Protein AF-A0A439ZWX8-F1 (afdb_monomer_lite)

Foldseek 3Di:
DDDDDDDDDDDDDDDDDDDDDDDDDDDDDDPPPPPPPPPPPQDADEWPPPAALAEDQDQWGWTKDFHNDQWDWKWKAKPRDTDTWTHHGGMTTPGIDGDDAAKIKIWIGDPPTIYIGIYHHDAFDAFDEAEEEEAEDPCLLVLQLLLQQLQAPPGDDPVLSVVLSVLLVVLLVVLLVVQCPQQFRYDYDHDDDQQYEYEYEAQDADPDQKAWPALQAQPGRYTYIYGHSNVVSVVNNPPCCPQAVQQRDNHDDSNLSSLQSSLLRSLVSNQRVLSNHNQADDCPPPRNSRDHHVPFSHDVVVVDVDDPDDPQPQQLASNHDPVSNGSCSSSLAPDSHHRDVVRHRRHHDSSSSSSSSRSHNDD

Secondary structure (DSSP, 8-state):
-PPP----------------------------------------SEEEESPTTEEESSSEEEEEEE-S-SSSEEEEEETTEEEEEEEETTEEEEEEEE--SEEEEEEEEETTEEEEEEEEE------PPEEEEEEE-TTHHHHHHHHHHHH-SSPPPHHHHHHHHHHHHHHHHHHHHHHTTTTS-EEE-SS--TTEEEEEEE---SS-SEE-S-SS--SSTT-EEEEEHHHHHHHHTSS-HHHHSTT--TT--HHHHHHHHHHHHHHHHHHHHHHHHTS---TTSTTTTS--BTTBSS-TTTS-SS-SS----TT-BTT--TTT--HHHHTT-SSSSS--SS----B--HHHHHHHHHHS---

Sequence (363 aa):
MPVVMPLLNYSLQAPHSRSTLCRFIASGAAVLVLLFGVTAGAAGLKIEEPLNDALTAAASIAVNGTVNANDGQLILRINGASRAVPVNGGTWDAGLVPLKMGVNIITAYHQDQLSQALVTRAQIKPAKLQKVRFHWNSGTENELKQLAINTLDPKPSPAELNAVVDTVKARVPVLFQEHYTGLIKMSLVAADGPDVHTIVMMKVSDGVFGQSPSDCGNGKLKQTTEVHVGTYRASMSKTNWTKWWAPMKPSDLISVRAEDIARALSRTAAHELGHSLGLTAEPGGSCGWMSGCDGWHNCKAVDAIQPLVNRFDGGWHIMDPGPDTENNARLAEPSRVTRASPRVPSNFERLSTNYLRLLYPSP

Radius of gyration: 26.72 Å; chains: 1; bounding box: 76×72×69 Å

pLDDT: mean 74.96, std 22.14, range [27.11, 98.56]

Structure (mmCIF, N/CA/C/O backbone):
data_AF-A0A439ZWX8-F1
#
_entry.id   AF-A0A439ZWX8-F1
#
loop_
_atom_site.group_PDB
_atom_site.id
_atom_site.type_symbol
_atom_site.label_atom_id
_atom_site.label_alt_id
_atom_site.label_comp_id
_atom_site.label_asym_id
_atom_site.label_entity_id
_atom_site.label_seq_id
_atom_site.pdbx_PDB_ins_code
_atom_site.Cartn_x
_atom_site.Cartn_y
_atom_site.Cartn_z
_atom_site.occupancy
_atom_site.B_iso_or_equiv
_atom_site.auth_seq_id
_atom_site.auth_comp_id
_atom_site.auth_asym_id
_atom_site.auth_atom_id
_atom_site.pdbx_PDB_model_num
ATOM 1 N N . MET A 1 1 ? 25.863 54.179 -8.394 1.00 40.47 1 MET A N 1
ATOM 2 C CA . MET A 1 1 ? 26.039 53.698 -7.009 1.00 40.47 1 MET A CA 1
ATOM 3 C C . MET A 1 1 ? 25.909 52.180 -7.002 1.00 40.47 1 MET A C 1
ATOM 5 O O . MET A 1 1 ? 24.791 51.710 -7.166 1.00 40.47 1 MET A O 1
ATOM 9 N N . PRO A 1 2 ? 27.003 51.410 -6.892 1.00 40.25 2 PRO A N 1
ATOM 10 C CA . PRO A 1 2 ? 26.926 49.976 -6.648 1.00 40.25 2 PRO A CA 1
ATOM 11 C C . PRO A 1 2 ? 27.241 49.668 -5.177 1.00 40.25 2 PRO A C 1
ATOM 13 O O . PRO A 1 2 ? 28.209 50.180 -4.616 1.00 40.25 2 PRO A O 1
ATOM 16 N N . VAL A 1 3 ? 26.409 48.835 -4.555 1.00 41.09 3 VAL A N 1
ATOM 17 C CA . VAL A 1 3 ? 26.653 48.290 -3.216 1.00 41.09 3 VAL A CA 1
ATOM 18 C C . VAL A 1 3 ? 27.579 47.083 -3.356 1.00 41.09 3 VAL A C 1
ATOM 20 O O . VAL A 1 3 ? 27.265 46.117 -4.045 1.00 41.09 3 VAL A O 1
ATOM 23 N N . VAL A 1 4 ? 28.734 47.187 -2.706 1.00 35.47 4 VAL A N 1
ATOM 24 C CA . VAL A 1 4 ? 29.744 46.142 -2.516 1.00 35.47 4 VAL A CA 1
ATOM 25 C C . VAL A 1 4 ? 29.335 45.299 -1.304 1.00 35.47 4 VAL A C 1
ATOM 27 O O . VAL A 1 4 ? 29.042 45.860 -0.251 1.00 35.47 4 VAL A O 1
ATOM 30 N N . MET A 1 5 ? 29.355 43.968 -1.420 1.00 37.09 5 MET A N 1
ATOM 31 C CA . MET A 1 5 ? 29.368 43.055 -0.267 1.00 37.09 5 MET A CA 1
ATOM 32 C C . MET A 1 5 ? 30.638 42.189 -0.300 1.00 37.09 5 MET A C 1
ATOM 34 O O . MET A 1 5 ? 31.033 41.752 -1.384 1.00 37.09 5 MET A O 1
ATOM 38 N N . PRO A 1 6 ? 31.292 41.946 0.853 1.00 47.31 6 PRO A N 1
ATOM 39 C CA . PRO A 1 6 ? 32.594 41.296 0.907 1.00 47.31 6 PRO A CA 1
ATOM 40 C C . PRO A 1 6 ? 32.518 39.765 1.000 1.00 47.31 6 PRO A C 1
ATOM 42 O O . PRO A 1 6 ? 31.652 39.188 1.656 1.00 47.31 6 PRO A O 1
ATOM 45 N N . LEU A 1 7 ? 33.514 39.138 0.373 1.00 35.81 7 LEU A N 1
ATOM 46 C CA . LEU A 1 7 ? 33.946 37.755 0.558 1.00 35.81 7 LEU A CA 1
ATOM 47 C C . LEU A 1 7 ? 34.633 37.595 1.922 1.00 35.81 7 LEU A C 1
ATOM 49 O O . LEU A 1 7 ? 35.512 38.386 2.263 1.00 35.81 7 LEU A O 1
ATOM 53 N N . LEU A 1 8 ? 34.304 36.528 2.652 1.00 34.88 8 LEU A N 1
ATOM 54 C CA . LEU A 1 8 ? 35.070 36.071 3.811 1.00 34.88 8 LEU A CA 1
ATOM 55 C C . LEU A 1 8 ? 35.658 34.686 3.528 1.00 34.88 8 LEU A C 1
ATOM 57 O O . LEU A 1 8 ? 34.955 33.681 3.461 1.00 34.88 8 LEU A O 1
ATOM 61 N N . ASN A 1 9 ? 36.978 34.694 3.342 1.00 35.50 9 ASN A N 1
ATOM 62 C CA . ASN A 1 9 ? 37.877 33.548 3.354 1.00 35.50 9 ASN A CA 1
ATOM 63 C C . ASN A 1 9 ? 38.003 32.995 4.777 1.00 35.50 9 ASN A C 1
ATOM 65 O O . ASN A 1 9 ? 38.284 33.761 5.695 1.00 35.50 9 ASN A O 1
ATOM 69 N N . TYR A 1 10 ? 37.960 31.672 4.929 1.00 30.70 10 TYR A N 1
ATOM 70 C CA . TYR A 1 10 ? 38.678 30.994 6.007 1.00 30.70 10 TYR A CA 1
ATOM 71 C C . TYR A 1 10 ? 39.471 29.813 5.444 1.00 30.70 10 TYR A C 1
ATOM 73 O O . TYR A 1 10 ? 38.931 28.798 5.014 1.00 30.70 10 TYR A O 1
ATOM 81 N N . SER A 1 11 ? 40.784 30.022 5.434 1.00 34.88 11 SER A N 1
ATOM 82 C CA . SER A 1 11 ? 41.847 29.022 5.384 1.00 34.88 11 SER A CA 1
ATOM 83 C C . SER A 1 11 ? 42.206 28.641 6.822 1.00 34.88 11 SER A C 1
ATOM 85 O O . SER A 1 11 ? 42.118 29.510 7.688 1.00 34.88 11 SER A O 1
ATOM 87 N N . LEU A 1 12 ? 42.601 27.382 7.051 1.00 31.64 12 LEU A N 1
ATOM 88 C CA . LEU A 1 12 ? 43.632 26.902 8.000 1.00 31.64 12 LEU A CA 1
ATOM 89 C C . LEU A 1 12 ? 43.553 25.360 8.023 1.00 31.64 12 LEU A C 1
ATOM 91 O O . LEU A 1 12 ? 42.546 24.781 8.412 1.00 31.64 12 LEU A O 1
ATOM 95 N N . GLN A 1 13 ? 44.452 24.689 7.299 1.00 30.83 13 GLN A N 1
ATOM 96 C CA . GLN A 1 13 ? 45.677 24.044 7.804 1.00 30.83 13 GLN A CA 1
ATOM 97 C C . GLN A 1 13 ? 45.445 22.768 8.634 1.00 30.83 13 GLN A C 1
ATOM 99 O O . GLN A 1 13 ? 44.948 22.791 9.753 1.00 30.83 13 GLN A O 1
ATOM 104 N N . ALA A 1 14 ? 45.889 21.650 8.054 1.00 39.66 14 ALA A N 1
ATOM 105 C CA . ALA A 1 14 ? 46.096 20.366 8.715 1.00 39.66 14 ALA A CA 1
ATOM 106 C C . ALA A 1 14 ? 47.332 20.390 9.634 1.00 39.66 14 ALA A C 1
ATOM 108 O O . ALA A 1 14 ? 48.228 21.217 9.446 1.00 39.66 14 ALA A O 1
ATOM 109 N N . PRO A 1 15 ? 47.458 19.382 10.514 1.00 45.91 15 PRO A N 1
ATOM 110 C CA . PRO A 1 15 ? 48.731 18.667 10.561 1.00 45.91 15 PRO A CA 1
ATOM 111 C C . PRO A 1 15 ? 48.604 17.130 10.600 1.00 45.91 15 PRO A C 1
ATOM 113 O O . PRO A 1 15 ? 47.693 16.559 11.192 1.00 45.91 15 PRO A O 1
ATOM 116 N N . HIS A 1 16 ? 49.560 16.495 9.908 1.00 32.12 16 HIS A N 1
ATOM 117 C CA . HIS A 1 16 ? 50.454 15.392 10.325 1.00 32.12 16 HIS A CA 1
ATOM 118 C C . HIS A 1 16 ? 50.230 14.770 11.726 1.00 32.12 16 HIS A C 1
ATOM 120 O O . HIS A 1 16 ? 49.887 15.468 12.663 1.00 32.12 16 HIS A O 1
ATOM 126 N N . SER A 1 17 ? 50.538 13.509 12.041 1.00 32.00 17 SER A N 1
ATOM 127 C CA . SER A 1 17 ? 51.140 12.363 11.351 1.00 32.00 17 SER A CA 1
ATOM 128 C C . SER A 1 17 ? 51.075 11.141 12.288 1.00 32.00 17 SER A C 1
ATOM 130 O O . SER A 1 17 ? 51.075 11.284 13.504 1.00 32.00 17 SER A O 1
ATOM 132 N N . ARG A 1 18 ? 51.100 9.954 11.677 1.00 39.75 18 ARG A N 1
ATOM 133 C CA . ARG A 1 18 ? 51.497 8.612 12.161 1.00 39.75 18 ARG A CA 1
ATOM 134 C C . ARG A 1 18 ? 52.202 8.484 13.533 1.00 39.75 18 ARG A C 1
ATOM 136 O O . ARG A 1 18 ? 53.239 9.098 13.743 1.00 39.75 18 ARG A O 1
ATOM 143 N N . SER A 1 19 ? 51.778 7.500 14.335 1.00 33.06 19 SER A N 1
ATOM 144 C CA . SER A 1 19 ? 52.603 6.387 14.880 1.00 33.06 19 SER A CA 1
ATOM 145 C C . SER A 1 19 ? 51.695 5.431 15.687 1.00 33.06 19 SER A C 1
ATOM 147 O O . SER A 1 19 ? 50.803 5.882 16.391 1.00 33.06 19 SER A O 1
ATOM 149 N N . THR A 1 20 ? 51.611 4.147 15.321 1.00 33.00 20 THR A N 1
ATOM 150 C CA . THR A 1 20 ? 52.338 2.995 15.903 1.00 33.00 20 THR A CA 1
ATOM 151 C C . THR A 1 20 ? 51.984 2.727 17.373 1.00 33.00 20 THR A C 1
ATOM 153 O O . THR A 1 20 ? 52.311 3.551 18.212 1.00 33.00 20 THR A O 1
ATOM 156 N N . LEU A 1 21 ? 51.396 1.560 17.693 1.00 29.55 21 LEU A N 1
ATOM 157 C CA . LEU A 1 21 ? 52.002 0.472 18.497 1.00 29.55 21 LEU A CA 1
ATOM 158 C C . LEU A 1 21 ? 50.938 -0.494 19.079 1.00 29.55 21 LEU A C 1
ATOM 160 O O . LEU A 1 21 ? 49.847 -0.096 19.465 1.00 29.55 21 LEU A O 1
ATOM 164 N N . CYS A 1 22 ? 51.375 -1.748 19.226 1.00 27.11 22 CYS A N 1
ATOM 165 C CA . CYS A 1 22 ? 50.937 -2.777 20.180 1.00 27.11 22 CYS A CA 1
ATOM 166 C C . CYS A 1 22 ? 49.820 -3.772 19.814 1.00 27.11 22 CYS A C 1
ATOM 168 O O . CYS A 1 22 ? 48.630 -3.586 20.042 1.00 27.11 22 CYS A O 1
ATOM 170 N N . ARG A 1 23 ? 50.326 -4.932 19.371 1.00 35.50 23 ARG A N 1
ATOM 171 C CA . ARG A 1 23 ? 49.833 -6.298 19.590 1.00 35.50 23 ARG A CA 1
ATOM 172 C C . ARG A 1 23 ? 49.304 -6.535 21.019 1.00 35.50 23 ARG A C 1
ATOM 174 O O . ARG A 1 23 ? 50.003 -6.212 21.971 1.00 35.50 23 ARG A O 1
ATOM 181 N N . PHE A 1 24 ? 48.198 -7.269 21.133 1.00 30.59 24 PHE A N 1
ATOM 182 C CA . PHE A 1 24 ? 47.880 -8.190 22.239 1.00 30.59 24 PHE A CA 1
ATOM 183 C C . PHE A 1 24 ? 47.233 -9.430 21.595 1.00 30.59 24 PHE A C 1
ATOM 185 O O . PHE A 1 24 ? 46.262 -9.304 20.859 1.00 30.59 24 PHE A O 1
ATOM 192 N N . ILE A 1 25 ? 47.951 -10.552 21.487 1.00 32.38 25 ILE A N 1
ATOM 193 C CA . ILE A 1 25 ? 47.990 -11.683 22.433 1.00 32.38 25 ILE A CA 1
ATOM 194 C C . ILE A 1 25 ? 46.599 -12.286 22.670 1.00 32.38 25 ILE A C 1
ATOM 196 O O . ILE A 1 25 ? 45.774 -11.753 23.402 1.00 32.38 25 ILE A O 1
ATOM 200 N N . ALA A 1 26 ? 46.403 -13.449 22.049 1.00 35.03 26 ALA A N 1
ATOM 201 C CA . ALA A 1 26 ? 45.411 -14.440 22.422 1.00 35.03 26 ALA A CA 1
ATOM 202 C C . ALA A 1 26 ? 45.697 -14.985 23.827 1.00 35.03 26 ALA A C 1
ATOM 204 O O . ALA A 1 26 ? 46.860 -15.244 24.132 1.00 35.03 26 ALA A O 1
ATOM 205 N N . SER A 1 27 ? 44.650 -15.201 24.628 1.00 31.75 27 SER A N 1
ATOM 206 C CA . SER A 1 27 ? 44.462 -16.292 25.609 1.00 31.75 27 SER A CA 1
ATOM 207 C C . SER A 1 27 ? 43.369 -15.895 26.598 1.00 31.75 27 SER A C 1
ATOM 209 O O . SER A 1 27 ? 43.424 -14.803 27.153 1.00 31.75 27 SER A O 1
ATOM 211 N N . GLY A 1 28 ? 42.434 -16.798 26.888 1.00 28.16 28 GLY A N 1
ATOM 212 C CA . GLY A 1 28 ? 41.616 -16.694 28.098 1.00 28.16 28 GLY A CA 1
ATOM 213 C C . GLY A 1 28 ? 40.152 -17.014 27.875 1.00 28.16 28 GLY A C 1
ATOM 214 O O . GLY A 1 28 ? 39.351 -16.139 27.570 1.00 28.16 28 GLY A O 1
ATOM 215 N N . ALA A 1 29 ? 39.812 -18.283 28.075 1.00 38.62 29 ALA A N 1
ATOM 216 C CA . ALA A 1 29 ? 38.448 -18.720 28.287 1.00 38.62 29 ALA A CA 1
ATOM 217 C C . ALA A 1 29 ? 37.814 -17.931 29.445 1.00 38.62 29 ALA A C 1
ATOM 219 O O . ALA A 1 29 ? 38.238 -18.046 30.592 1.00 38.62 29 ALA A O 1
ATOM 220 N N . ALA A 1 30 ? 36.767 -17.176 29.139 1.00 31.62 30 ALA A N 1
ATOM 221 C CA . ALA A 1 30 ? 35.757 -16.782 30.102 1.00 31.62 30 ALA A CA 1
ATOM 222 C C . ALA A 1 30 ? 34.414 -17.173 29.492 1.00 31.62 30 ALA A C 1
ATOM 224 O O . ALA A 1 30 ? 33.876 -16.500 28.614 1.00 31.62 30 ALA A O 1
ATOM 225 N N . VAL A 1 31 ? 33.914 -18.323 29.939 1.00 36.50 31 VAL A N 1
ATOM 226 C CA . VAL A 1 31 ? 32.512 -18.710 29.825 1.00 36.50 31 VAL A CA 1
ATOM 227 C C . VAL A 1 31 ? 31.717 -17.661 30.600 1.00 36.50 31 VAL A C 1
ATOM 229 O O . VAL A 1 31 ? 31.468 -17.798 31.792 1.00 36.50 31 VAL A O 1
ATOM 232 N N . LEU A 1 32 ? 31.366 -16.567 29.928 1.00 30.70 32 LEU A N 1
ATOM 233 C CA . LEU A 1 32 ? 30.308 -15.681 30.370 1.00 30.70 32 LEU A CA 1
ATOM 234 C C . LEU A 1 32 ? 29.023 -16.241 29.768 1.00 30.70 32 LEU A C 1
ATOM 236 O O . LEU A 1 32 ? 28.586 -15.846 28.689 1.00 30.70 32 LEU A O 1
ATOM 240 N N . VAL A 1 33 ? 28.437 -17.208 30.477 1.00 32.91 33 VAL A N 1
ATOM 241 C CA . VAL A 1 33 ? 26.998 -17.449 30.400 1.00 32.91 33 VAL A CA 1
ATOM 242 C C . VAL A 1 33 ? 26.360 -16.156 30.895 1.00 32.91 33 VAL A C 1
ATOM 244 O O . VAL A 1 33 ? 26.108 -15.970 32.083 1.00 32.91 33 VAL A O 1
ATOM 247 N N . LEU A 1 34 ? 26.171 -15.212 29.973 1.00 32.12 34 LEU A N 1
ATOM 248 C CA . LEU A 1 34 ? 25.154 -14.191 30.108 1.00 32.12 34 LEU A CA 1
ATOM 249 C C . LEU A 1 34 ? 23.847 -14.968 30.164 1.00 32.12 34 LEU A C 1
ATOM 251 O O . LEU A 1 34 ? 23.270 -15.349 29.147 1.00 32.12 34 LEU A O 1
ATOM 255 N N . LEU A 1 35 ? 23.436 -15.250 31.398 1.00 34.78 35 LEU A N 1
ATOM 256 C CA . LEU A 1 35 ? 22.046 -15.284 31.792 1.00 34.78 35 LEU A CA 1
ATOM 257 C C . LEU A 1 35 ? 21.408 -14.034 31.180 1.00 34.78 35 LEU A C 1
ATOM 259 O O . LEU A 1 35 ? 21.351 -12.976 31.804 1.00 34.78 35 LEU A O 1
ATOM 263 N N . PHE A 1 36 ? 20.939 -14.152 29.940 1.00 35.22 36 PHE A N 1
ATOM 264 C CA . PHE A 1 36 ? 19.787 -13.400 29.495 1.00 35.22 36 PHE A CA 1
ATOM 265 C C . PHE A 1 36 ? 18.658 -13.890 30.389 1.00 35.22 36 PHE A C 1
ATOM 267 O O . PHE A 1 36 ? 17.904 -14.801 30.054 1.00 35.22 36 PHE A O 1
ATOM 274 N N . GLY A 1 37 ? 18.611 -13.311 31.590 1.00 32.44 37 GLY A N 1
ATOM 275 C CA . GLY A 1 37 ? 17.375 -13.175 32.308 1.00 32.44 37 GLY A CA 1
ATOM 276 C C . GLY A 1 37 ? 16.409 -12.623 31.284 1.00 32.44 37 GLY A C 1
ATOM 277 O O . GLY A 1 37 ? 16.595 -11.523 30.763 1.00 32.44 37 GLY A O 1
ATOM 278 N N . VAL A 1 38 ? 15.423 -13.441 30.943 1.00 36.56 38 VAL A N 1
ATOM 279 C CA . VAL A 1 38 ? 14.160 -12.947 30.442 1.00 36.56 38 VAL A CA 1
ATOM 280 C C . VAL A 1 38 ? 13.691 -12.029 31.561 1.00 36.56 38 VAL A C 1
ATOM 282 O O . VAL A 1 38 ? 13.090 -12.472 32.536 1.00 36.56 38 VAL A O 1
ATOM 285 N N . THR A 1 39 ? 14.066 -10.752 31.500 1.00 36.50 39 THR A N 1
ATOM 286 C CA . THR A 1 39 ? 13.312 -9.726 32.185 1.00 36.50 39 THR A CA 1
ATOM 287 C C . THR A 1 39 ? 11.965 -9.794 31.493 1.00 36.50 39 THR A C 1
ATOM 289 O O . THR A 1 39 ? 11.757 -9.232 30.421 1.00 36.50 39 THR A O 1
ATOM 292 N N . ALA A 1 40 ? 11.066 -10.601 32.058 1.00 40.31 40 ALA A N 1
ATOM 293 C CA . ALA A 1 40 ? 9.648 -10.412 31.878 1.00 40.31 40 ALA A CA 1
ATOM 294 C C . ALA A 1 40 ? 9.428 -8.949 32.261 1.00 40.31 40 ALA A C 1
ATOM 296 O O . ALA A 1 40 ? 9.414 -8.607 33.444 1.00 40.31 40 ALA A O 1
ATOM 297 N N . GLY A 1 41 ? 9.441 -8.063 31.261 1.00 39.50 41 GLY A N 1
ATOM 298 C CA . GLY A 1 41 ? 9.115 -6.665 31.457 1.00 39.50 41 GLY A CA 1
ATOM 299 C C . GLY A 1 41 ? 7.782 -6.680 32.175 1.00 39.50 41 GLY A C 1
ATOM 300 O O . GLY A 1 41 ? 6.859 -7.331 31.687 1.00 39.50 41 GLY A O 1
ATOM 301 N N . ALA A 1 42 ? 7.737 -6.100 33.376 1.00 46.31 42 ALA A N 1
ATOM 302 C CA . ALA A 1 42 ? 6.555 -6.122 34.221 1.00 46.31 42 ALA A CA 1
ATOM 303 C C . ALA A 1 42 ? 5.345 -5.779 33.346 1.00 46.31 42 ALA A C 1
ATOM 305 O O . ALA A 1 42 ? 5.287 -4.683 32.788 1.00 46.31 42 ALA A O 1
ATOM 306 N N . ALA A 1 43 ? 4.448 -6.745 33.140 1.00 57.69 43 ALA A N 1
ATOM 307 C CA . ALA A 1 43 ? 3.376 -6.631 32.163 1.00 57.69 43 ALA A CA 1
ATOM 308 C C . ALA A 1 43 ? 2.372 -5.588 32.665 1.00 57.69 43 ALA A C 1
ATOM 310 O O . ALA A 1 43 ? 1.491 -5.892 33.457 1.00 57.69 43 ALA A O 1
ATOM 311 N N . GLY A 1 44 ? 2.577 -4.320 32.309 1.00 84.88 44 GLY A N 1
ATOM 312 C CA . GLY A 1 44 ? 1.689 -3.225 32.698 1.00 84.88 44 GLY A CA 1
ATOM 313 C C . GLY A 1 44 ? 0.252 -3.454 32.224 1.00 84.88 44 GLY A C 1
ATOM 314 O O . GLY A 1 44 ? -0.007 -4.354 31.426 1.00 84.88 44 GLY A O 1
ATOM 315 N N . LEU A 1 45 ? -0.679 -2.628 32.712 1.00 90.62 45 LEU A N 1
ATOM 316 C CA . LEU A 1 45 ? -2.077 -2.621 32.274 1.00 90.62 45 LEU A CA 1
ATOM 317 C C . LEU A 1 45 ? -2.196 -2.800 30.752 1.00 90.62 45 LEU A C 1
ATOM 319 O O . LEU A 1 45 ? -1.641 -2.020 29.974 1.00 90.62 45 LEU A O 1
ATOM 323 N N . LYS A 1 46 ? -2.957 -3.809 30.335 1.00 93.19 46 LYS A N 1
ATOM 324 C CA . LYS A 1 46 ? -3.139 -4.162 28.931 1.00 93.19 46 LYS A CA 1
ATOM 325 C C . LYS A 1 46 ? -4.594 -4.499 28.653 1.00 93.19 46 LYS A C 1
ATOM 327 O O . LYS A 1 46 ? -5.207 -5.255 29.398 1.00 93.19 46 LYS A O 1
ATOM 332 N N . ILE A 1 47 ? -5.124 -3.962 27.559 1.00 93.31 47 ILE A N 1
ATOM 333 C CA . ILE A 1 47 ? -6.351 -4.453 26.926 1.00 93.31 47 ILE A CA 1
ATOM 334 C C . ILE A 1 47 ? -5.950 -5.605 26.000 1.00 93.31 47 ILE A C 1
ATOM 336 O O . ILE A 1 47 ? -5.126 -5.418 25.102 1.00 93.31 47 ILE A O 1
ATOM 340 N N . GLU A 1 48 ? -6.478 -6.799 26.247 1.00 93.25 48 GLU A N 1
ATOM 341 C CA . GLU A 1 48 ? -6.188 -7.988 25.436 1.00 93.25 48 GLU A CA 1
ATOM 342 C C . GLU A 1 48 ? -7.250 -8.189 24.366 1.00 93.25 48 GLU A C 1
ATOM 344 O O . GLU A 1 48 ? -6.919 -8.387 23.195 1.00 93.25 48 GLU A O 1
ATOM 349 N N . GLU A 1 49 ? -8.512 -8.023 24.756 1.00 92.88 49 GLU A N 1
ATOM 350 C CA . GLU A 1 49 ? -9.623 -7.896 23.834 1.00 92.88 49 GLU A CA 1
ATOM 351 C C . GLU A 1 49 ? -10.391 -6.595 24.096 1.00 92.88 49 GLU A C 1
ATOM 353 O O . GLU A 1 49 ? -10.586 -6.204 25.246 1.00 92.88 49 GLU A O 1
ATOM 358 N N . PRO A 1 50 ? -10.846 -5.906 23.043 1.00 91.31 50 PRO A N 1
ATOM 359 C CA . PRO A 1 50 ? -10.540 -6.193 21.651 1.00 91.31 50 PRO A CA 1
ATOM 360 C C . PRO A 1 50 ? -9.079 -5.874 21.337 1.00 91.31 50 PRO A C 1
ATOM 362 O O . PRO A 1 50 ? -8.470 -5.000 21.956 1.00 91.31 50 PRO A O 1
ATOM 365 N N . LEU A 1 51 ? -8.529 -6.566 20.336 1.00 84.50 51 LEU A N 1
ATOM 366 C CA . LEU A 1 51 ? -7.240 -6.178 19.778 1.00 84.50 51 LEU A CA 1
ATOM 367 C C . LEU A 1 51 ? -7.301 -4.708 19.358 1.00 84.50 51 LEU A C 1
ATOM 369 O O . LEU A 1 51 ? -8.314 -4.260 18.814 1.00 84.50 51 LEU A O 1
ATOM 373 N N . ASN A 1 52 ? -6.210 -3.972 19.571 1.00 76.38 52 ASN A N 1
ATOM 374 C CA . ASN A 1 52 ? -6.133 -2.616 19.053 1.00 76.38 52 ASN A CA 1
ATOM 375 C C . ASN A 1 52 ? -6.374 -2.620 17.532 1.00 76.38 52 ASN A C 1
ATOM 377 O O . ASN A 1 52 ? -5.852 -3.480 16.810 1.00 76.38 52 ASN A O 1
ATOM 381 N N . ASP A 1 53 ? -7.192 -1.664 17.093 1.00 69.56 53 ASP A N 1
ATOM 382 C CA . ASP A 1 53 ? -7.725 -1.535 15.739 1.00 69.56 53 ASP A CA 1
ATOM 383 C C . ASP A 1 53 ? -8.597 -2.722 15.308 1.00 69.56 53 ASP A C 1
ATOM 385 O O . ASP A 1 53 ? -8.482 -3.225 14.191 1.00 69.56 53 ASP A O 1
ATOM 389 N N . ALA A 1 54 ? -9.493 -3.188 16.177 1.00 76.88 54 ALA A N 1
ATOM 390 C CA . ALA A 1 54 ? -10.488 -4.188 15.798 1.00 76.88 54 ALA A CA 1
ATOM 391 C C . ALA A 1 54 ? -11.605 -3.588 14.925 1.00 76.88 54 ALA A C 1
ATOM 393 O O . ALA A 1 54 ? -12.016 -2.436 15.098 1.00 76.88 54 ALA A O 1
ATOM 394 N N . LEU A 1 55 ? -12.153 -4.412 14.028 1.00 71.94 55 LEU A N 1
ATOM 395 C CA . LEU A 1 55 ? -13.338 -4.098 13.235 1.00 71.94 55 LEU A CA 1
ATOM 396 C C . LEU A 1 55 ? -14.496 -5.015 13.586 1.00 71.94 55 LEU A C 1
ATOM 398 O O . LEU A 1 55 ? -14.330 -6.229 13.680 1.00 71.94 55 LEU A O 1
ATOM 402 N N . THR A 1 56 ? -15.689 -4.441 13.705 1.00 78.50 56 THR A N 1
ATOM 403 C CA . THR A 1 56 ? -16.892 -5.226 13.957 1.00 78.50 56 THR A CA 1
ATOM 404 C C . THR A 1 56 ? -18.138 -4.619 13.317 1.00 78.50 56 THR A C 1
ATOM 406 O O . THR A 1 56 ? -18.267 -3.404 13.181 1.00 78.50 56 THR A O 1
ATOM 409 N N . ALA A 1 57 ? -19.086 -5.475 12.936 1.00 77.75 57 ALA A N 1
ATOM 410 C CA . ALA A 1 57 ? -20.457 -5.055 12.635 1.00 77.75 57 ALA A CA 1
ATOM 411 C C . ALA A 1 57 ? -21.343 -5.038 13.892 1.00 77.75 57 ALA A C 1
ATOM 413 O O . ALA A 1 57 ? -22.432 -4.456 13.883 1.00 77.75 57 ALA A O 1
ATOM 414 N N . ALA A 1 58 ? -20.890 -5.677 14.975 1.00 88.44 58 ALA A N 1
ATOM 415 C CA . ALA A 1 58 ? -21.663 -5.830 16.193 1.00 88.44 58 ALA A CA 1
ATOM 416 C C . ALA A 1 58 ? -21.878 -4.479 16.887 1.00 88.44 58 ALA A C 1
ATOM 418 O O . ALA A 1 58 ? -21.012 -3.604 16.903 1.00 88.44 58 ALA A O 1
ATOM 419 N N . ALA A 1 59 ? -23.055 -4.317 17.492 1.00 90.81 59 ALA A N 1
ATOM 420 C CA . ALA A 1 59 ? -23.378 -3.140 18.294 1.00 90.81 59 ALA A CA 1
ATOM 421 C C . ALA A 1 59 ? -22.622 -3.091 19.629 1.00 90.81 59 ALA A C 1
ATOM 423 O O . ALA A 1 59 ? -22.660 -2.069 20.309 1.00 90.81 59 ALA A O 1
ATOM 424 N N . SER A 1 60 ? -21.934 -4.172 19.988 1.00 94.75 60 SER A N 1
ATOM 425 C CA . SER A 1 60 ? -21.130 -4.284 21.195 1.00 94.75 60 SER A CA 1
ATOM 426 C C . SER A 1 60 ? -19.924 -5.190 20.974 1.00 94.75 60 SER A C 1
ATOM 428 O O . SER A 1 60 ? -19.945 -6.034 20.078 1.00 94.75 60 SER A O 1
ATOM 430 N N . ILE A 1 61 ? -18.900 -5.050 21.812 1.00 95.12 61 ILE A N 1
ATOM 431 C CA . ILE A 1 61 ? -17.692 -5.883 21.777 1.00 95.12 61 ILE A CA 1
ATOM 432 C C . ILE A 1 61 ? -17.282 -6.298 23.187 1.00 95.12 61 ILE A C 1
ATOM 434 O O . ILE A 1 61 ? -17.517 -5.547 24.131 1.00 95.12 61 ILE A O 1
ATOM 438 N N . ALA A 1 62 ? -16.711 -7.493 23.331 1.00 96.25 62 ALA A N 1
ATOM 439 C CA . ALA A 1 62 ? -16.121 -7.921 24.594 1.00 96.25 62 ALA A CA 1
ATOM 440 C C . ALA A 1 62 ? -14.876 -7.080 24.890 1.00 96.25 62 ALA A C 1
ATOM 442 O O . ALA A 1 62 ? -14.114 -6.775 23.970 1.00 96.25 62 ALA A O 1
ATOM 443 N N . VAL A 1 63 ? -14.696 -6.689 26.153 1.00 96.81 63 VAL A N 1
ATOM 444 C CA . VAL A 1 63 ? -13.505 -5.960 26.595 1.00 96.81 63 VAL A CA 1
ATOM 445 C C . VAL A 1 63 ? -12.939 -6.597 27.851 1.00 96.81 63 VAL A C 1
ATOM 447 O O . VAL A 1 63 ? -13.594 -6.600 28.893 1.00 96.81 63 VAL A O 1
ATOM 450 N N . ASN A 1 64 ? -11.709 -7.082 27.758 1.00 96.81 64 ASN A N 1
ATOM 451 C CA . ASN A 1 64 ? -10.991 -7.723 28.847 1.00 96.81 64 ASN A CA 1
ATOM 452 C C . ASN A 1 64 ? -9.486 -7.447 28.747 1.00 96.81 64 ASN A C 1
ATOM 454 O O . ASN A 1 64 ? -8.974 -6.945 27.738 1.00 96.81 64 ASN A O 1
ATOM 458 N N . GLY A 1 65 ? -8.770 -7.773 29.815 1.00 95.88 65 GLY A N 1
ATOM 459 C CA . GLY A 1 65 ? -7.324 -7.724 29.794 1.00 95.88 65 GLY A CA 1
ATOM 460 C C . GLY A 1 65 ? -6.675 -8.021 31.133 1.00 95.88 65 GLY A C 1
ATOM 461 O O . GLY A 1 65 ? -7.259 -8.652 32.016 1.00 95.88 65 GLY A O 1
ATOM 462 N N . THR A 1 66 ? -5.437 -7.557 31.267 1.00 94.88 66 THR A N 1
ATOM 463 C CA . THR A 1 66 ? -4.555 -7.870 32.392 1.00 94.88 66 THR A CA 1
ATOM 464 C C . THR A 1 66 ? -4.006 -6.608 33.048 1.00 94.88 66 THR A C 1
ATOM 466 O O . THR A 1 66 ? -3.957 -5.532 32.443 1.00 94.88 66 THR A O 1
ATOM 469 N N . VAL A 1 67 ? -3.645 -6.717 34.326 1.00 93.50 67 VAL A N 1
ATOM 470 C CA . VAL A 1 67 ? -3.005 -5.669 35.129 1.00 93.50 67 VAL A CA 1
ATOM 471 C C . VAL A 1 67 ? -2.155 -6.318 36.225 1.00 93.50 67 VAL A C 1
ATOM 473 O O . VAL A 1 67 ? -2.526 -7.350 36.768 1.00 93.50 67 VAL A O 1
ATOM 476 N N . ASN A 1 68 ? -1.026 -5.710 36.596 1.00 86.81 68 ASN A N 1
ATOM 477 C CA . ASN A 1 68 ? -0.119 -6.260 37.619 1.00 86.81 68 ASN A CA 1
ATOM 478 C C . ASN A 1 68 ? -0.660 -6.212 39.064 1.00 86.81 68 ASN A C 1
ATOM 480 O O . ASN A 1 68 ? 0.025 -6.646 39.988 1.00 86.81 68 ASN A O 1
ATOM 484 N N . ALA A 1 69 ? -1.854 -5.664 39.283 1.00 79.81 69 ALA A N 1
ATOM 485 C CA . ALA A 1 69 ? -2.486 -5.604 40.595 1.00 79.81 69 ALA A CA 1
ATOM 486 C C . ALA A 1 69 ? -3.422 -6.800 40.801 1.00 79.81 69 ALA A C 1
ATOM 488 O O . ALA A 1 69 ? -4.155 -7.189 39.895 1.00 79.81 69 ALA A O 1
ATOM 489 N N . ASN A 1 70 ? -3.416 -7.374 42.004 1.00 78.19 70 ASN A N 1
ATOM 490 C CA . ASN A 1 70 ? -4.225 -8.556 42.315 1.00 78.19 70 ASN A CA 1
ATOM 491 C C . ASN A 1 70 ? -5.643 -8.218 42.795 1.00 78.19 70 ASN A C 1
ATOM 493 O O . ASN A 1 70 ? -6.483 -9.115 42.871 1.00 78.19 70 ASN A O 1
ATOM 497 N N . ASP A 1 71 ? -5.906 -6.950 43.101 1.00 72.50 71 ASP A N 1
ATOM 498 C CA . ASP A 1 71 ? -7.156 -6.455 43.657 1.00 72.50 71 ASP A CA 1
ATOM 499 C C . ASP A 1 71 ? -7.439 -5.003 43.234 1.00 72.50 71 ASP A C 1
ATOM 501 O O . ASP A 1 71 ? -6.598 -4.306 42.664 1.00 72.50 71 ASP A O 1
ATOM 505 N N . GLY A 1 72 ? -8.672 -4.557 43.486 1.00 87.00 72 GLY A N 1
ATOM 506 C CA . GLY A 1 72 ? -9.115 -3.188 43.239 1.00 87.00 72 GLY A CA 1
ATOM 507 C C . GLY A 1 72 ? -10.090 -3.041 42.072 1.00 87.00 72 GLY A C 1
ATOM 508 O O . GLY A 1 72 ? -10.808 -3.967 41.685 1.00 87.00 72 GLY A O 1
ATOM 509 N N . GLN A 1 73 ? -10.166 -1.816 41.554 1.00 90.44 73 GLN A N 1
ATOM 510 C CA . GLN A 1 73 ? -11.033 -1.450 40.440 1.00 90.44 73 GLN A CA 1
ATOM 511 C C . GLN A 1 73 ? -10.233 -0.694 39.390 1.00 90.44 73 GLN A C 1
ATOM 513 O O . GLN A 1 73 ? -9.504 0.248 39.701 1.00 90.44 73 GLN A O 1
ATOM 518 N N . LEU A 1 74 ? -10.432 -1.073 38.134 1.00 94.56 74 LEU A N 1
ATOM 519 C CA . LEU A 1 74 ? -9.993 -0.294 36.989 1.00 94.56 74 LEU A CA 1
ATOM 520 C C . LEU A 1 74 ? -11.114 0.662 36.571 1.00 94.56 74 LEU A C 1
ATOM 522 O O . LEU A 1 74 ? -12.300 0.360 36.727 1.00 94.56 74 LEU A O 1
ATOM 526 N N . ILE A 1 75 ? -10.746 1.793 35.979 1.00 96.12 75 ILE A N 1
ATOM 527 C CA . ILE A 1 75 ? -11.694 2.689 35.320 1.00 96.12 75 ILE A CA 1
ATOM 528 C C . ILE A 1 75 ? -11.601 2.468 33.816 1.00 96.12 75 ILE A C 1
ATOM 530 O O . ILE A 1 75 ? -10.587 2.776 33.196 1.00 96.12 75 ILE A O 1
ATOM 534 N N . LEU A 1 76 ? -12.677 1.966 33.219 1.00 95.69 76 LEU A N 1
ATOM 535 C CA . LEU A 1 76 ? -12.814 1.843 31.775 1.00 95.69 76 LEU A CA 1
ATOM 536 C C . LEU A 1 76 ? -13.574 3.054 31.228 1.00 95.69 76 LEU A C 1
ATOM 538 O O . LEU A 1 76 ? -14.685 3.347 31.671 1.00 95.69 76 LEU A O 1
ATOM 542 N N . ARG A 1 77 ? -12.996 3.750 30.251 1.00 93.56 77 ARG A N 1
ATOM 543 C CA . ARG A 1 77 ? -13.630 4.835 29.499 1.00 93.56 77 ARG A CA 1
ATOM 544 C C . ARG A 1 77 ? -13.934 4.395 28.078 1.00 93.56 77 ARG A C 1
ATOM 546 O O . ARG A 1 77 ? -13.030 3.974 27.365 1.00 93.56 77 ARG A O 1
ATOM 553 N N . ILE A 1 78 ? -15.184 4.542 27.653 1.00 89.00 78 ILE A N 1
ATOM 554 C CA . ILE A 1 78 ? -15.630 4.241 26.289 1.00 89.00 78 ILE A CA 1
ATOM 555 C C . ILE A 1 78 ? -16.357 5.461 25.748 1.00 89.00 78 ILE A C 1
ATOM 557 O O . ILE A 1 78 ? -17.390 5.858 26.285 1.00 89.00 78 ILE A O 1
ATOM 561 N N . ASN A 1 79 ? -15.821 6.075 24.691 1.00 80.94 79 ASN A N 1
ATOM 562 C CA . ASN A 1 79 ? -16.407 7.281 24.085 1.00 80.94 79 ASN A CA 1
ATOM 563 C C . ASN A 1 79 ? -16.727 8.399 25.107 1.00 80.94 79 ASN A C 1
ATOM 565 O O . ASN A 1 79 ? -17.714 9.114 24.958 1.00 80.94 79 ASN A O 1
ATOM 569 N N . GLY A 1 80 ? -15.917 8.522 26.163 1.00 78.38 80 GLY A N 1
ATOM 570 C CA . GLY A 1 80 ? -16.098 9.498 27.244 1.00 78.38 80 GLY A CA 1
ATOM 571 C C . GLY A 1 80 ? -16.924 9.014 28.445 1.00 78.38 80 GLY A C 1
ATOM 572 O O . GLY A 1 80 ? -16.801 9.596 29.520 1.00 78.38 80 GLY A O 1
ATOM 573 N N . ALA A 1 81 ? -17.695 7.928 28.327 1.00 89.00 81 ALA A N 1
ATOM 574 C CA . ALA A 1 81 ? -18.418 7.338 29.457 1.00 89.00 81 ALA A CA 1
ATOM 575 C C . ALA A 1 81 ? -17.479 6.474 30.312 1.00 89.00 81 ALA A C 1
ATOM 577 O O . ALA A 1 81 ? -16.751 5.650 29.766 1.00 89.00 81 ALA A O 1
ATOM 578 N N . SER A 1 82 ? -17.492 6.653 31.637 1.00 93.94 82 SER A N 1
ATOM 579 C CA . SER A 1 82 ? -16.631 5.910 32.573 1.00 93.94 82 SER A CA 1
ATOM 580 C C . SER A 1 82 ? -17.408 4.813 33.306 1.00 93.94 82 SER A C 1
ATOM 582 O O . SER A 1 82 ? -18.553 5.027 33.700 1.00 93.94 82 SER A O 1
ATOM 584 N N . ARG A 1 83 ? -16.772 3.664 33.541 1.00 94.12 83 ARG A N 1
ATOM 585 C CA . ARG A 1 83 ? -17.303 2.549 34.337 1.00 94.12 83 ARG A CA 1
ATOM 586 C C . ARG A 1 83 ? -16.189 1.923 35.176 1.00 94.12 83 ARG A C 1
ATOM 588 O O . ARG A 1 83 ? -15.095 1.706 34.667 1.00 94.12 83 ARG A O 1
ATOM 595 N N . ALA A 1 84 ? -16.484 1.600 36.433 1.00 95.50 84 ALA A N 1
ATOM 596 C CA . ALA A 1 84 ? -15.597 0.795 37.267 1.00 95.50 84 ALA A CA 1
ATOM 597 C C . ALA A 1 84 ? -15.718 -0.692 36.895 1.00 95.50 84 ALA A C 1
ATOM 599 O O . ALA A 1 84 ? -16.829 -1.211 36.751 1.00 95.50 84 ALA A O 1
ATOM 600 N N . VAL A 1 85 ? -14.581 -1.364 36.735 1.00 96.50 85 VAL A N 1
ATOM 601 C CA . VAL A 1 85 ? -14.493 -2.787 36.387 1.00 96.50 85 VAL A CA 1
ATOM 602 C C . VAL A 1 85 ? -13.625 -3.480 37.440 1.00 96.50 85 VAL A C 1
ATOM 604 O O . VAL A 1 85 ? -12.520 -3.003 37.713 1.00 96.50 85 VAL A O 1
ATOM 607 N N . PRO A 1 86 ? -14.113 -4.557 38.077 1.00 95.31 86 PRO A N 1
ATOM 608 C CA . PRO A 1 86 ? -13.355 -5.253 39.108 1.00 95.31 86 PRO A CA 1
ATOM 609 C C . PRO A 1 86 ? -12.125 -5.946 38.516 1.00 95.31 86 PRO A C 1
ATOM 611 O O . PRO A 1 86 ? -12.183 -6.501 37.417 1.00 95.31 86 PRO A O 1
ATOM 614 N N . VAL A 1 87 ? -11.031 -5.930 39.276 1.00 94.69 87 VAL A N 1
ATOM 615 C CA . VAL A 1 87 ? -9.820 -6.701 38.986 1.00 94.69 87 VAL A CA 1
ATOM 616 C C . VAL A 1 87 ? -9.828 -7.954 39.857 1.00 94.69 87 VAL A C 1
ATOM 618 O O . VAL A 1 87 ? -9.932 -7.859 41.078 1.00 94.69 87 VAL A O 1
ATOM 621 N N . ASN A 1 88 ? -9.716 -9.122 39.229 1.00 91.25 88 ASN A N 1
ATOM 622 C CA . ASN A 1 88 ? -9.697 -10.422 39.890 1.00 91.25 88 ASN A CA 1
ATOM 623 C C . ASN A 1 88 ? -8.420 -11.172 39.496 1.00 91.25 88 ASN A C 1
ATOM 625 O O . ASN A 1 88 ? -8.285 -11.626 38.358 1.00 91.25 88 ASN A O 1
ATOM 629 N N . GLY A 1 89 ? -7.476 -11.296 40.434 1.00 88.31 89 GLY A N 1
ATOM 630 C CA . GLY A 1 89 ? -6.258 -12.088 40.230 1.00 88.31 89 GLY A CA 1
ATOM 631 C C . GLY A 1 89 ? -5.415 -11.624 39.038 1.00 88.31 89 GLY A C 1
ATOM 632 O O . GLY A 1 89 ? -4.976 -12.452 38.245 1.00 88.31 89 GLY A O 1
ATOM 633 N N . GLY A 1 90 ? -5.250 -10.307 38.866 1.00 91.31 90 GLY A N 1
ATOM 634 C CA . GLY A 1 90 ? -4.470 -9.721 37.767 1.00 91.31 90 GLY A CA 1
ATOM 635 C C . GLY A 1 90 ? -5.197 -9.639 36.422 1.00 91.31 90 GLY A C 1
ATOM 636 O O . GLY A 1 90 ? -4.624 -9.184 35.433 1.00 91.31 90 GLY A O 1
ATOM 637 N N . THR A 1 91 ? -6.465 -10.049 36.368 1.00 94.19 91 THR A N 1
ATOM 638 C CA . THR A 1 91 ? -7.304 -9.984 35.164 1.00 94.19 91 THR A CA 1
ATOM 639 C C . THR A 1 91 ? -8.525 -9.111 35.398 1.00 94.19 91 THR A C 1
ATOM 641 O O . THR A 1 91 ? -8.960 -8.914 36.534 1.00 94.19 91 THR A O 1
ATOM 644 N N . TRP A 1 92 ? -9.092 -8.576 34.327 1.00 95.62 92 TRP A N 1
ATOM 645 C CA . TRP A 1 92 ? -10.319 -7.795 34.387 1.00 95.62 92 TRP A CA 1
ATOM 646 C C . TRP A 1 92 ? -11.184 -8.064 33.156 1.00 95.62 92 TRP A C 1
ATOM 648 O O . TRP A 1 92 ? -10.677 -8.294 32.060 1.00 95.62 92 TRP A O 1
ATOM 658 N N . ASP A 1 93 ? -12.502 -8.021 33.347 1.00 96.31 93 ASP A N 1
ATOM 659 C CA . ASP A 1 93 ? -13.494 -8.260 32.298 1.00 96.31 93 ASP A CA 1
ATOM 660 C C . ASP A 1 93 ? -14.668 -7.290 32.467 1.00 96.31 93 ASP A C 1
ATOM 662 O O . ASP A 1 93 ? -15.349 -7.261 33.496 1.00 96.31 93 ASP A O 1
ATOM 666 N N . ALA A 1 94 ? -14.890 -6.451 31.457 1.00 95.31 94 ALA A N 1
ATOM 667 C CA . ALA A 1 94 ? -15.988 -5.492 31.428 1.00 95.31 94 ALA A CA 1
ATOM 668 C C . ALA A 1 94 ? -17.264 -6.060 30.776 1.00 95.31 94 ALA A C 1
ATOM 670 O O . ALA A 1 94 ? -18.309 -5.389 30.783 1.00 95.31 94 ALA A O 1
ATOM 671 N N . GLY A 1 95 ? -17.194 -7.275 30.228 1.00 94.50 95 GLY A N 1
ATOM 672 C CA . GLY A 1 95 ? -18.218 -7.904 29.411 1.00 94.50 95 GLY A CA 1
ATOM 673 C C . GLY A 1 95 ? -18.376 -7.212 28.058 1.00 94.50 95 GLY A C 1
ATOM 674 O O . GLY A 1 95 ? -17.430 -6.664 27.490 1.00 94.50 95 GLY A O 1
ATOM 675 N N . LEU A 1 96 ? -19.605 -7.221 27.536 1.00 95.56 96 LEU A N 1
ATOM 676 C CA . LEU A 1 96 ? -19.949 -6.531 26.296 1.00 95.56 96 LEU A CA 1
ATOM 677 C C . LEU A 1 96 ? -20.131 -5.031 26.535 1.00 95.56 96 LEU A C 1
ATOM 679 O O . LEU A 1 96 ? -20.984 -4.612 27.321 1.00 95.56 96 LEU A O 1
ATOM 683 N N . VAL A 1 97 ? -19.381 -4.217 25.797 1.00 93.56 97 VAL A N 1
ATOM 684 C CA . VAL A 1 97 ? -19.501 -2.758 25.822 1.00 93.56 97 VAL A CA 1
ATOM 685 C C . VAL A 1 97 ? -20.177 -2.253 24.550 1.00 93.56 97 VAL A C 1
ATOM 687 O O . VAL A 1 97 ? -19.855 -2.744 23.466 1.00 93.56 97 VAL A O 1
ATOM 690 N N . PRO A 1 98 ? -21.111 -1.290 24.637 1.00 93.00 98 PRO A N 1
ATOM 691 C CA . PRO A 1 98 ? -21.787 -0.757 23.464 1.00 93.00 98 PRO A CA 1
ATOM 692 C C . PRO A 1 98 ? -20.838 0.090 22.609 1.00 93.00 98 PRO A C 1
ATOM 694 O O . PRO A 1 98 ? -20.040 0.876 23.118 1.00 93.00 98 PRO A O 1
ATOM 697 N N . LEU A 1 99 ? -20.981 -0.035 21.292 1.00 86.50 99 LEU A N 1
ATOM 698 C CA . LEU A 1 99 ? -20.231 0.713 20.291 1.00 86.50 99 LEU A CA 1
ATOM 699 C C . LEU A 1 99 ? -21.173 1.614 19.488 1.00 86.50 99 LEU A C 1
ATOM 701 O O . LEU A 1 99 ? -22.204 1.166 18.971 1.00 86.50 99 LEU A O 1
ATOM 705 N N . LYS A 1 100 ? -20.794 2.880 19.305 1.00 80.88 100 LYS A N 1
ATOM 706 C CA . LYS A 1 100 ? -21.423 3.750 18.299 1.00 80.88 100 LYS A CA 1
ATOM 707 C C . LYS A 1 100 ? -20.906 3.381 16.911 1.00 80.88 100 LYS A C 1
ATOM 709 O O . LYS A 1 100 ? -19.821 2.821 16.789 1.00 80.88 100 LYS A O 1
ATOM 714 N N . MET A 1 101 ? -21.673 3.698 15.871 1.00 73.25 101 MET A N 1
ATOM 715 C CA . MET A 1 101 ? -21.155 3.650 14.500 1.00 73.25 101 MET A CA 1
ATOM 716 C C . MET A 1 101 ? -19.926 4.564 14.371 1.00 73.25 101 MET A C 1
ATOM 718 O O . MET A 1 101 ? -19.904 5.651 14.949 1.00 73.25 101 MET A O 1
ATOM 722 N N . GLY A 1 102 ? -18.926 4.120 13.614 1.00 67.44 102 GLY A N 1
ATOM 723 C CA . GLY A 1 102 ? -17.631 4.778 13.473 1.00 67.44 102 GLY A CA 1
ATOM 724 C C . GLY A 1 102 ? -16.596 4.303 14.495 1.00 67.44 102 GLY A C 1
ATOM 725 O O . GLY A 1 102 ? -16.672 3.192 15.028 1.00 67.44 102 GLY A O 1
ATOM 726 N N . VAL A 1 103 ? -15.595 5.148 14.740 1.00 73.50 103 VAL A N 1
ATOM 727 C CA . VAL A 1 103 ? -14.483 4.861 15.656 1.00 73.50 103 VAL A CA 1
ATOM 728 C C . VAL A 1 103 ? -14.937 4.985 17.114 1.00 73.50 103 VAL A C 1
ATOM 730 O O . VAL A 1 103 ? -15.591 5.954 17.510 1.00 73.50 103 VAL A O 1
ATOM 733 N N . ASN A 1 104 ? -14.555 3.996 17.917 1.00 81.38 104 ASN A N 1
ATOM 734 C CA . ASN A 1 104 ? -14.752 3.923 19.356 1.00 81.38 104 ASN A CA 1
ATOM 735 C C . ASN A 1 104 ? -13.387 3.823 20.034 1.00 81.38 104 ASN A C 1
ATOM 737 O O . ASN A 1 104 ? -12.551 3.012 19.636 1.00 81.38 104 ASN A O 1
ATOM 741 N N . ILE A 1 105 ? -13.181 4.630 21.072 1.00 84.69 105 ILE A N 1
ATOM 742 C CA . ILE A 1 105 ? -11.958 4.602 21.878 1.00 84.69 105 ILE A CA 1
ATOM 743 C C . ILE A 1 105 ? -12.297 3.952 23.212 1.00 84.69 105 ILE A C 1
ATOM 745 O O . ILE A 1 105 ? -13.189 4.430 23.920 1.00 84.69 105 ILE A O 1
ATOM 749 N N . ILE A 1 106 ? -11.579 2.880 23.535 1.00 91.81 106 ILE A N 1
ATOM 750 C CA . ILE A 1 106 ? -11.654 2.161 24.802 1.00 91.81 106 ILE A CA 1
ATOM 751 C C . ILE A 1 106 ? -10.363 2.461 25.553 1.00 91.81 106 ILE A C 1
ATOM 753 O O . ILE A 1 106 ? -9.274 2.236 25.035 1.00 91.81 106 ILE A O 1
ATOM 757 N N . THR A 1 107 ? -10.457 3.020 26.752 1.00 93.12 107 THR A N 1
ATOM 758 C CA . THR A 1 107 ? -9.288 3.362 27.568 1.00 93.12 107 THR A CA 1
ATOM 759 C C . THR A 1 107 ? -9.440 2.782 28.959 1.00 93.12 107 THR A C 1
ATOM 761 O O . THR A 1 107 ? -10.404 3.081 29.656 1.00 93.12 107 THR A O 1
ATOM 764 N N . ALA A 1 108 ? -8.490 1.951 29.353 1.00 94.25 108 ALA A N 1
ATOM 765 C CA . ALA A 1 108 ? -8.377 1.376 30.677 1.00 94.25 108 ALA A CA 1
ATOM 766 C C . ALA A 1 108 ? -7.401 2.218 31.506 1.00 94.25 108 ALA A C 1
ATOM 768 O O . ALA A 1 108 ? -6.300 2.522 31.048 1.00 94.25 108 ALA A O 1
ATOM 769 N N . TYR A 1 109 ? -7.804 2.566 32.724 1.00 93.75 109 TYR A N 1
ATOM 770 C CA . TYR A 1 109 ? -6.967 3.220 33.723 1.00 93.75 109 TYR A CA 1
ATOM 771 C C . TYR A 1 109 ? -6.909 2.356 34.973 1.00 93.75 109 TYR A C 1
ATOM 773 O O . TYR A 1 109 ? -7.945 1.904 35.470 1.00 93.75 109 TYR A O 1
ATOM 781 N N . HIS A 1 110 ? -5.714 2.182 35.517 1.00 92.88 110 HIS A N 1
ATOM 782 C CA . HIS A 1 110 ? -5.522 1.560 36.816 1.00 92.88 110 HIS A CA 1
ATOM 783 C C . HIS A 1 110 ? -4.338 2.235 37.503 1.00 92.88 110 HIS A C 1
ATOM 785 O O . HIS A 1 110 ? -3.204 2.091 37.054 1.00 92.88 110 HIS A O 1
ATOM 791 N N . GLN A 1 111 ? -4.609 2.985 38.575 1.00 88.12 111 GLN A N 1
ATOM 792 C CA . GLN A 1 111 ? -3.616 3.835 39.242 1.00 88.12 111 GLN A CA 1
ATOM 793 C C . GLN A 1 111 ? -2.956 4.813 38.246 1.00 88.12 111 GLN A C 1
ATOM 795 O O . GLN A 1 111 ? -3.656 5.621 37.637 1.00 88.12 111 GLN A O 1
ATOM 800 N N . ASP A 1 112 ? -1.638 4.749 38.081 1.00 84.62 112 ASP A N 1
ATOM 801 C CA . ASP A 1 112 ? -0.833 5.547 37.153 1.00 84.62 112 ASP A CA 1
ATOM 802 C C . ASP A 1 112 ? -0.691 4.908 35.758 1.00 84.62 112 ASP A C 1
ATOM 804 O O . ASP A 1 112 ? -0.098 5.504 34.858 1.00 84.62 112 ASP A O 1
ATOM 808 N N . GLN A 1 113 ? -1.255 3.715 35.551 1.00 88.56 113 GLN A N 1
ATOM 809 C CA . GLN A 1 113 ? -1.172 2.987 34.290 1.00 88.56 113 GLN A CA 1
ATOM 810 C C . GLN A 1 113 ? -2.358 3.285 33.371 1.00 88.56 113 GLN A C 1
ATOM 812 O O . GLN A 1 113 ? -3.505 3.422 33.811 1.00 88.56 113 GLN A O 1
ATOM 817 N N . LEU A 1 114 ? -2.077 3.316 32.066 1.00 89.69 114 LEU A N 1
ATOM 818 C CA . LEU A 1 114 ? -3.056 3.535 31.007 1.00 89.69 114 LEU A CA 1
ATOM 819 C C . LEU A 1 114 ? -2.856 2.518 29.885 1.00 89.69 114 LEU A C 1
ATOM 821 O O . LEU A 1 114 ? -1.736 2.295 29.433 1.00 89.69 114 LEU A O 1
ATOM 825 N N . SER A 1 115 ? -3.957 1.954 29.396 1.00 90.00 115 SER A N 1
ATOM 826 C CA . SER A 1 115 ? -3.985 1.161 28.168 1.00 90.00 115 SER A CA 1
ATOM 827 C C . SER A 1 115 ? -5.141 1.606 27.284 1.00 90.00 115 SER A C 1
ATOM 829 O O . SER A 1 115 ? -6.184 2.031 27.783 1.00 90.00 115 SER A O 1
ATOM 831 N N . GLN A 1 116 ? -4.970 1.536 25.969 1.00 87.06 116 GLN A N 1
ATOM 832 C CA . GLN A 1 116 ? -5.969 1.995 25.011 1.00 87.06 116 GLN A CA 1
ATOM 833 C C . GLN A 1 116 ? -6.124 0.994 23.868 1.00 87.06 116 GLN A C 1
ATOM 835 O O . GLN A 1 116 ? -5.144 0.423 23.397 1.00 87.06 116 GLN A O 1
ATOM 840 N N . ALA A 1 117 ? -7.366 0.820 23.422 1.00 84.69 117 ALA A N 1
ATOM 841 C CA . ALA A 1 117 ? -7.722 0.062 22.237 1.00 84.69 117 ALA A CA 1
ATOM 842 C C . ALA A 1 117 ? -8.729 0.854 21.399 1.00 84.69 117 ALA A C 1
ATOM 844 O O . ALA A 1 117 ? -9.661 1.479 21.917 1.00 84.69 117 ALA A O 1
ATOM 845 N N . LEU A 1 118 ? -8.537 0.817 20.087 1.00 78.75 118 LEU A N 1
ATOM 846 C CA . LEU A 1 118 ? -9.430 1.410 19.101 1.00 78.75 118 LEU A CA 1
ATOM 847 C C . LEU A 1 118 ? -10.289 0.325 18.459 1.00 78.75 118 LEU A C 1
ATOM 849 O O . LEU A 1 118 ? -9.788 -0.727 18.068 1.00 78.75 118 LEU A O 1
ATOM 853 N N . VAL A 1 119 ? -11.585 0.596 18.323 1.00 80.50 119 VAL A N 1
ATOM 854 C CA . VAL A 1 119 ? -12.525 -0.303 17.647 1.00 80.50 119 VAL A CA 1
ATOM 855 C C . VAL A 1 119 ? -13.372 0.485 16.674 1.00 80.50 119 VAL A C 1
ATOM 857 O O . VAL A 1 119 ? -14.034 1.450 17.053 1.00 80.50 119 VAL A O 1
ATOM 860 N N . THR A 1 120 ? -13.424 0.045 15.426 1.00 74.62 120 THR A N 1
ATOM 861 C CA . THR A 1 120 ? -14.337 0.624 14.444 1.00 74.62 120 THR A CA 1
ATOM 862 C C . THR A 1 120 ? -15.563 -0.261 14.299 1.00 74.62 120 THR A C 1
ATOM 864 O O . THR A 1 120 ? -15.462 -1.444 13.969 1.00 74.62 120 THR A O 1
ATOM 867 N N . ARG A 1 121 ? -16.741 0.323 14.527 1.00 77.94 121 ARG A N 1
ATOM 868 C CA . ARG A 1 121 ? -18.014 -0.310 14.195 1.00 77.94 121 ARG A CA 1
ATOM 869 C C . ARG A 1 121 ? -18.529 0.267 12.890 1.00 77.94 121 ARG A C 1
ATOM 871 O O . ARG A 1 121 ? -18.790 1.466 12.820 1.00 77.94 121 ARG A O 1
ATOM 878 N N . ALA A 1 122 ? -18.778 -0.564 11.888 1.00 68.56 122 ALA A N 1
ATOM 879 C CA . ALA A 1 122 ? -19.557 -0.110 10.742 1.00 68.56 122 ALA A CA 1
ATOM 880 C C . ALA A 1 122 ? -20.366 -1.225 10.078 1.00 68.56 122 ALA A C 1
ATOM 882 O O . ALA A 1 122 ? -20.327 -2.382 10.488 1.00 68.56 122 ALA A O 1
ATOM 883 N N . GLN A 1 123 ? -21.173 -0.851 9.086 1.00 64.81 123 GLN A N 1
ATOM 884 C CA . GLN A 1 123 ? -21.940 -1.810 8.305 1.00 64.81 123 GLN A CA 1
ATOM 885 C C . GLN A 1 123 ? -21.006 -2.517 7.332 1.00 64.81 123 GLN A C 1
ATOM 887 O O . GLN A 1 123 ? -20.485 -1.906 6.406 1.00 64.81 123 GLN A O 1
ATOM 892 N N . ILE A 1 124 ? -20.825 -3.811 7.555 1.00 59.28 124 ILE A N 1
ATOM 893 C CA . ILE A 1 124 ? -19.943 -4.659 6.768 1.00 59.28 124 ILE A CA 1
ATOM 894 C C . ILE A 1 124 ? -20.767 -5.270 5.620 1.00 59.28 124 ILE A C 1
ATOM 896 O O . ILE A 1 124 ? -21.651 -6.089 5.865 1.00 59.28 124 ILE A O 1
ATOM 900 N N . LYS A 1 125 ? -20.535 -4.848 4.368 1.00 58.56 125 LYS A N 1
ATOM 901 C CA . LYS A 1 125 ? -21.260 -5.353 3.177 1.00 58.56 125 LYS A CA 1
ATOM 902 C C . LYS A 1 125 ? -20.358 -6.239 2.327 1.00 58.56 125 LYS A C 1
ATOM 904 O O . LYS A 1 125 ? -19.366 -5.692 1.901 1.00 58.56 125 LYS A O 1
ATOM 909 N N . PRO A 1 126 ? -20.695 -7.494 1.971 1.00 56.34 126 PRO A N 1
ATOM 910 C CA . PRO A 1 126 ? -19.827 -8.417 1.220 1.00 56.34 126 PRO A CA 1
ATOM 911 C C . PRO A 1 126 ? -18.957 -7.770 0.130 1.00 56.34 126 PRO A C 1
ATOM 913 O O . PRO A 1 126 ? -19.480 -7.047 -0.724 1.00 56.34 126 PRO A O 1
ATOM 916 N N . ALA A 1 127 ? -17.654 -8.083 0.110 1.00 60.91 127 ALA A N 1
ATOM 917 C CA . ALA A 1 127 ? -16.748 -7.607 -0.931 1.00 60.91 127 ALA A CA 1
ATOM 918 C C . ALA A 1 127 ? -17.242 -7.993 -2.324 1.00 60.91 127 ALA A C 1
ATOM 920 O O . ALA A 1 127 ? -17.255 -9.173 -2.696 1.00 60.91 127 ALA A O 1
ATOM 921 N N . LYS A 1 128 ? -17.581 -6.984 -3.129 1.00 72.00 128 LYS A N 1
ATOM 922 C CA . LYS A 1 128 ? -17.684 -7.155 -4.576 1.00 72.00 128 LYS A CA 1
ATOM 923 C C . LYS A 1 128 ? -16.289 -7.374 -5.149 1.00 72.00 128 LYS A C 1
ATOM 925 O O . LYS A 1 128 ? -15.338 -6.716 -4.728 1.00 72.00 128 LYS A O 1
ATOM 930 N N . LEU A 1 129 ? -16.196 -8.275 -6.124 1.00 82.81 129 LEU A N 1
ATOM 931 C CA . LEU A 1 129 ? -14.977 -8.479 -6.895 1.00 82.81 129 LEU A CA 1
ATOM 932 C C . LEU A 1 129 ? -14.536 -7.149 -7.519 1.00 82.81 129 LEU A C 1
ATOM 934 O O . LEU A 1 129 ? -15.289 -6.560 -8.290 1.00 82.81 129 LEU A O 1
ATOM 938 N N . GLN A 1 130 ? -13.320 -6.714 -7.205 1.00 83.31 130 GLN A N 1
ATOM 939 C CA . GLN A 1 130 ? -12.668 -5.592 -7.869 1.00 83.31 130 GLN A CA 1
ATOM 940 C C . GLN A 1 130 ? -11.905 -6.118 -9.081 1.00 83.31 130 GLN A C 1
ATOM 942 O O . GLN A 1 130 ? -10.979 -6.921 -8.936 1.00 83.31 130 GLN A O 1
ATOM 947 N N . LYS A 1 131 ? -12.299 -5.693 -10.282 1.00 90.19 131 LYS A N 1
ATOM 948 C CA . LYS A 1 131 ? -11.554 -5.997 -11.505 1.00 90.19 131 LYS A CA 1
ATOM 949 C C . LYS A 1 131 ? -10.585 -4.865 -11.781 1.00 90.19 131 LYS A C 1
ATOM 951 O O . LYS A 1 131 ? -10.998 -3.712 -11.873 1.00 90.19 131 LYS A O 1
ATOM 956 N N . VAL A 1 132 ? -9.312 -5.201 -11.928 1.00 92.81 132 VAL A N 1
ATOM 957 C CA . VAL A 1 132 ? -8.252 -4.223 -12.160 1.00 92.81 132 VAL A CA 1
ATOM 958 C C . VAL A 1 132 ? -7.510 -4.573 -13.436 1.00 92.81 132 VAL A C 1
ATOM 960 O O . VAL A 1 132 ? -7.145 -5.727 -13.659 1.00 92.81 132 VAL A O 1
ATOM 963 N N . ARG A 1 133 ? -7.256 -3.570 -14.267 1.00 95.12 133 ARG A N 1
ATOM 964 C CA . ARG A 1 133 ? -6.411 -3.681 -15.453 1.00 95.12 133 ARG A CA 1
ATOM 965 C C . ARG A 1 133 ? -5.198 -2.779 -15.303 1.00 95.12 133 ARG A C 1
ATOM 967 O O . ARG A 1 133 ? -5.328 -1.634 -14.888 1.00 95.12 133 ARG A O 1
ATOM 974 N N . PHE A 1 134 ? -4.044 -3.262 -15.750 1.00 97.31 134 PHE A N 1
ATOM 975 C CA . PHE A 1 134 ? -2.875 -2.417 -15.980 1.00 97.31 134 PHE A CA 1
ATOM 976 C C . PHE A 1 134 ? -2.790 -2.025 -17.453 1.00 97.31 134 PHE A C 1
ATOM 978 O O . PHE A 1 134 ? -2.813 -2.880 -18.342 1.00 97.31 134 PHE A O 1
ATOM 985 N N . HIS A 1 135 ? -2.667 -0.729 -17.713 1.00 97.12 135 HIS A N 1
ATOM 986 C CA . HIS A 1 135 ? -2.417 -0.183 -19.035 1.00 97.12 135 HIS A CA 1
ATOM 987 C C . HIS A 1 135 ? -1.065 0.528 -19.052 1.00 97.12 135 HIS A C 1
ATOM 989 O O . HIS A 1 135 ? -0.804 1.413 -18.244 1.00 97.12 135 HIS A O 1
ATOM 995 N N . TRP A 1 136 ? -0.189 0.140 -19.974 1.00 97.38 136 TRP A N 1
ATOM 996 C CA . TRP A 1 136 ? 1.131 0.746 -20.134 1.00 97.38 136 TRP A CA 1
ATOM 997 C C . TRP A 1 136 ? 1.090 1.718 -21.306 1.00 97.38 136 TRP A C 1
ATOM 999 O O . TRP A 1 136 ? 1.048 1.282 -22.457 1.00 97.38 136 TRP A O 1
ATOM 1009 N N . ASN A 1 137 ? 1.084 3.022 -21.021 1.00 96.38 137 ASN A N 1
ATOM 1010 C CA . ASN A 1 137 ? 1.021 4.028 -22.075 1.00 96.38 137 ASN A CA 1
ATOM 1011 C C . ASN A 1 137 ? 2.280 4.032 -22.948 1.00 96.38 137 ASN A C 1
ATOM 1013 O O . ASN A 1 137 ? 3.378 3.635 -22.543 1.00 96.38 137 ASN A O 1
ATOM 1017 N N . SER A 1 138 ? 2.114 4.545 -24.168 1.00 96.38 138 SER A N 1
ATOM 1018 C CA . SER A 1 138 ? 3.230 4.751 -25.087 1.00 96.38 138 SER A CA 1
ATOM 1019 C C . SER A 1 138 ? 4.314 5.627 -24.451 1.00 96.38 138 SER A C 1
ATOM 1021 O O . SER A 1 138 ? 4.043 6.686 -23.879 1.00 96.38 138 SER A O 1
ATOM 1023 N N . GLY A 1 139 ? 5.563 5.177 -24.570 1.00 95.62 139 GLY A N 1
ATOM 1024 C CA . GLY A 1 139 ? 6.746 5.841 -24.025 1.00 95.62 139 GLY A CA 1
ATOM 1025 C C . GLY A 1 139 ? 7.107 5.448 -22.591 1.00 95.62 139 GLY A C 1
ATOM 1026 O O . GLY A 1 139 ? 8.241 5.693 -22.192 1.00 95.62 139 GLY A O 1
ATOM 1027 N N . THR A 1 140 ? 6.231 4.771 -21.845 1.00 96.75 140 THR A N 1
ATOM 1028 C CA . THR A 1 140 ? 6.546 4.311 -20.481 1.00 96.75 140 THR A CA 1
ATOM 1029 C C . THR A 1 140 ? 7.712 3.318 -20.462 1.00 96.75 140 THR A C 1
ATOM 1031 O O . THR A 1 140 ? 8.554 3.360 -19.571 1.00 96.75 140 THR A O 1
ATOM 1034 N N . GLU A 1 141 ? 7.842 2.477 -21.490 1.00 98.12 141 GLU A N 1
ATOM 1035 C CA . GLU A 1 141 ? 8.991 1.572 -21.629 1.00 98.12 141 GLU A CA 1
ATOM 1036 C C . GLU A 1 141 ? 10.317 2.328 -21.774 1.00 98.12 141 GLU A C 1
ATOM 1038 O O . GLU A 1 141 ? 11.333 1.900 -21.229 1.00 98.12 141 GLU A O 1
ATOM 1043 N N . ASN A 1 142 ? 10.318 3.481 -22.450 1.00 97.69 142 ASN A N 1
ATOM 1044 C CA . ASN A 1 142 ? 11.519 4.305 -22.567 1.00 97.69 142 ASN A CA 1
ATOM 1045 C C . ASN A 1 142 ? 11.909 4.906 -21.215 1.00 97.69 142 ASN A C 1
ATOM 1047 O O . ASN A 1 142 ? 13.095 4.935 -20.899 1.00 97.69 142 ASN A O 1
ATOM 1051 N N . GLU A 1 143 ? 10.940 5.322 -20.397 1.00 97.31 143 GLU A N 1
ATOM 1052 C CA . GLU A 1 143 ? 11.209 5.805 -19.037 1.00 97.31 143 GLU A CA 1
ATOM 1053 C C . GLU A 1 143 ? 11.852 4.715 -18.168 1.00 97.31 143 GLU A C 1
ATOM 1055 O O . GLU A 1 143 ? 12.852 4.980 -17.502 1.00 97.31 143 GLU A O 1
ATOM 1060 N N . LEU A 1 144 ? 11.350 3.475 -18.236 1.00 97.75 144 LEU A N 1
ATOM 1061 C CA . LEU A 1 144 ? 11.926 2.329 -17.520 1.00 97.75 144 LEU A CA 1
ATOM 1062 C C . LEU A 1 144 ? 13.366 2.034 -17.965 1.00 97.75 144 LEU A C 1
ATOM 1064 O O . LEU A 1 144 ? 14.250 1.840 -17.128 1.00 97.75 144 LEU A O 1
ATOM 1068 N N . LYS A 1 145 ? 13.624 2.049 -19.279 1.00 98.06 145 LYS A N 1
ATOM 1069 C CA . LYS A 1 145 ? 14.973 1.856 -19.834 1.00 98.06 145 LYS A CA 1
ATOM 1070 C C . LYS A 1 145 ? 15.921 2.964 -19.385 1.00 98.06 145 LYS A C 1
ATOM 1072 O O . LYS A 1 145 ? 17.024 2.678 -18.931 1.00 98.06 145 LYS A O 1
ATOM 1077 N N . GLN A 1 146 ? 15.494 4.223 -19.476 1.00 96.69 146 GLN A N 1
ATOM 1078 C CA . GLN A 1 146 ? 16.300 5.368 -19.046 1.00 96.69 146 GLN A CA 1
ATOM 1079 C C . GLN A 1 146 ? 16.578 5.342 -17.546 1.00 96.69 146 GLN A C 1
ATOM 1081 O O . GLN A 1 146 ? 17.678 5.683 -17.123 1.00 96.69 146 GLN A O 1
ATOM 1086 N N . LEU A 1 147 ? 15.618 4.896 -16.739 1.00 94.75 147 LEU A N 1
ATOM 1087 C CA . LEU A 1 147 ? 15.834 4.673 -15.318 1.00 94.75 147 LEU A CA 1
ATOM 1088 C C . LEU A 1 147 ? 16.956 3.642 -15.118 1.00 94.75 147 LEU A C 1
ATOM 1090 O O . LEU A 1 147 ? 17.949 3.962 -14.475 1.00 94.75 147 LEU A O 1
ATOM 1094 N N . ALA A 1 148 ? 16.893 2.459 -15.734 1.00 95.62 148 ALA A N 1
ATOM 1095 C CA . ALA A 1 148 ? 17.972 1.468 -15.626 1.00 95.62 148 ALA A CA 1
ATOM 1096 C C . ALA A 1 148 ? 19.343 2.014 -16.081 1.00 95.62 148 ALA A C 1
ATOM 1098 O O . ALA A 1 148 ? 20.318 1.880 -15.346 1.00 95.62 148 ALA A O 1
ATOM 1099 N N . ILE A 1 149 ? 19.408 2.707 -17.226 1.00 96.00 149 ILE A N 1
ATOM 1100 C CA . ILE A 1 149 ? 20.639 3.345 -17.739 1.00 96.00 149 ILE A CA 1
ATOM 1101 C C . ILE A 1 149 ? 21.231 4.330 -16.730 1.00 96.00 149 ILE A C 1
ATOM 1103 O O . ILE A 1 149 ? 22.443 4.369 -16.539 1.00 96.00 149 ILE A O 1
ATOM 1107 N N . ASN A 1 150 ? 20.383 5.147 -16.108 1.00 93.00 150 ASN A N 1
ATOM 1108 C CA . ASN A 1 150 ? 20.836 6.202 -15.210 1.00 93.00 150 ASN A CA 1
ATOM 1109 C C . ASN A 1 150 ? 21.202 5.681 -13.821 1.00 93.00 150 ASN A C 1
ATOM 1111 O O . ASN A 1 150 ? 21.774 6.433 -13.038 1.00 93.00 150 ASN A O 1
ATOM 1115 N N . THR A 1 151 ? 20.823 4.444 -13.496 1.00 92.50 151 THR A N 1
ATOM 1116 C CA . THR A 1 151 ? 20.869 3.921 -12.130 1.00 92.50 151 THR A CA 1
ATOM 1117 C C . THR A 1 151 ? 21.842 2.760 -11.919 1.00 92.50 151 THR A C 1
ATOM 1119 O O . THR A 1 151 ? 22.065 2.380 -10.769 1.00 92.50 151 THR A O 1
ATOM 1122 N N . LEU A 1 152 ? 22.421 2.214 -12.992 1.00 93.81 152 LEU A N 1
ATOM 1123 C CA . LEU A 1 152 ? 23.311 1.054 -12.963 1.00 93.81 152 LEU A CA 1
ATOM 1124 C C . LEU A 1 152 ? 24.681 1.352 -13.583 1.00 93.81 152 LEU A C 1
ATOM 1126 O O . LEU A 1 152 ? 24.788 2.093 -14.560 1.00 93.81 152 LEU A O 1
ATOM 1130 N N . ASP A 1 153 ? 25.710 0.735 -13.005 1.00 93.50 153 ASP A N 1
ATOM 1131 C CA . ASP A 1 153 ? 27.100 0.765 -13.455 1.00 93.50 153 ASP A CA 1
ATOM 1132 C C . ASP A 1 153 ? 27.730 -0.639 -13.285 1.00 93.50 153 ASP A C 1
ATOM 1134 O O . ASP A 1 153 ? 27.815 -1.127 -12.152 1.00 93.50 153 ASP A O 1
ATOM 1138 N N . PRO A 1 154 ? 28.148 -1.322 -14.373 1.00 95.62 154 PRO A N 1
ATOM 1139 C CA . PRO A 1 154 ? 28.204 -0.844 -15.757 1.00 95.62 154 PRO A CA 1
ATOM 1140 C C . PRO A 1 154 ? 26.826 -0.572 -16.373 1.00 95.62 154 PRO A C 1
ATOM 1142 O O . PRO A 1 154 ? 25.806 -1.119 -15.952 1.00 95.62 154 PRO A O 1
ATOM 1145 N N . LYS A 1 155 ? 26.805 0.278 -17.408 1.00 96.38 155 LYS A N 1
ATOM 1146 C CA . LYS A 1 155 ? 25.578 0.577 -18.157 1.00 96.38 155 LYS A CA 1
ATOM 1147 C C . LYS A 1 155 ? 25.012 -0.702 -18.795 1.00 96.38 155 LYS A C 1
ATOM 1149 O O . LYS A 1 155 ? 25.766 -1.392 -19.485 1.00 96.38 155 LYS A O 1
ATOM 1154 N N . PRO A 1 156 ? 23.705 -0.982 -18.651 1.00 97.94 156 PRO A N 1
ATOM 1155 C CA . PRO A 1 156 ? 23.095 -2.175 -19.230 1.00 97.94 156 PRO A CA 1
ATOM 1156 C C . PRO A 1 156 ? 23.137 -2.184 -20.764 1.00 97.94 156 PRO A C 1
ATOM 1158 O O . PRO A 1 156 ? 22.975 -1.149 -21.417 1.00 97.94 156 PRO A O 1
ATOM 1161 N N . SER A 1 157 ? 23.279 -3.372 -21.344 1.00 98.25 157 SER A N 1
ATOM 1162 C CA . SER A 1 157 ? 23.139 -3.617 -22.781 1.00 98.25 157 SER A CA 1
ATOM 1163 C C . SER A 1 157 ? 21.680 -3.480 -23.257 1.00 98.25 157 SER A C 1
ATOM 1165 O O . SER A 1 157 ? 20.746 -3.585 -22.458 1.00 98.25 157 SER A O 1
ATOM 1167 N N . PRO A 1 158 ? 21.425 -3.319 -24.572 1.00 98.31 158 PRO A N 1
ATOM 1168 C CA . PRO A 1 158 ? 20.061 -3.264 -25.106 1.00 98.31 158 PRO A CA 1
ATOM 1169 C C . PRO A 1 158 ? 19.182 -4.472 -24.739 1.00 98.31 158 PRO A C 1
ATOM 1171 O O . PRO A 1 158 ? 17.986 -4.308 -24.499 1.00 98.31 158 PRO A O 1
ATOM 1174 N N . ALA A 1 159 ? 19.766 -5.673 -24.668 1.00 98.25 159 ALA A N 1
ATOM 1175 C CA . ALA A 1 159 ? 19.050 -6.886 -24.277 1.00 98.25 159 ALA A CA 1
ATOM 1176 C C . ALA A 1 159 ? 18.628 -6.842 -22.799 1.00 98.25 159 ALA A C 1
ATOM 1178 O O . ALA A 1 159 ? 17.478 -7.132 -22.475 1.00 98.25 159 ALA A O 1
ATOM 1179 N N . GLU A 1 160 ? 19.523 -6.403 -21.913 1.00 98.44 160 GLU A N 1
ATOM 1180 C CA . GLU A 1 160 ? 19.228 -6.247 -20.485 1.00 98.44 160 GLU A CA 1
ATOM 1181 C C . GLU A 1 160 ? 18.186 -5.153 -20.229 1.00 98.44 160 GLU A C 1
ATOM 1183 O O . GLU A 1 160 ? 17.315 -5.316 -19.380 1.00 98.44 160 GLU A O 1
ATOM 1188 N N . LEU A 1 161 ? 18.213 -4.063 -21.000 1.00 98.50 161 LEU A N 1
ATOM 1189 C CA . LEU A 1 161 ? 17.199 -3.009 -20.919 1.00 98.50 161 LEU A CA 1
ATOM 1190 C C . LEU A 1 161 ? 15.798 -3.514 -21.283 1.00 98.50 161 LEU A C 1
ATOM 1192 O O . LEU A 1 161 ? 14.824 -3.121 -20.642 1.00 98.50 161 LEU A O 1
ATOM 1196 N N . ASN A 1 162 ? 15.679 -4.388 -22.286 1.00 98.38 162 ASN A N 1
ATOM 1197 C CA . ASN A 1 162 ? 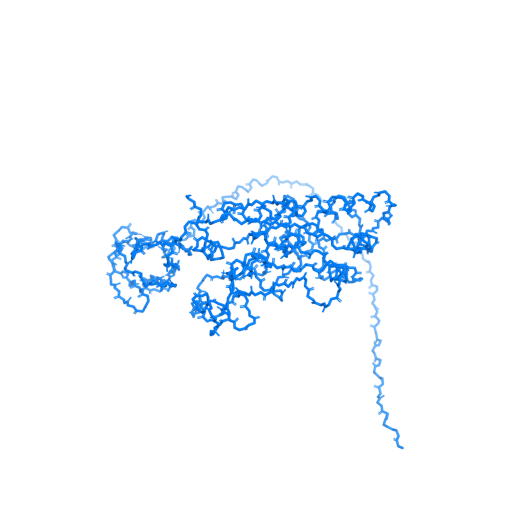14.405 -5.042 -22.592 1.00 98.38 162 ASN A CA 1
ATOM 1198 C C . ASN A 1 162 ? 13.992 -5.998 -21.463 1.00 98.38 162 ASN A C 1
ATOM 1200 O O . ASN A 1 162 ? 12.843 -5.955 -21.032 1.00 98.38 162 ASN A O 1
ATOM 1204 N N . ALA A 1 163 ? 14.938 -6.757 -20.900 1.00 97.88 163 ALA A N 1
ATOM 1205 C CA . ALA A 1 163 ? 14.665 -7.638 -19.766 1.00 97.88 163 ALA A CA 1
ATOM 1206 C C . ALA A 1 163 ? 14.149 -6.875 -18.529 1.00 97.88 163 ALA A C 1
ATOM 1208 O O . ALA A 1 163 ? 13.254 -7.370 -17.841 1.00 97.88 163 ALA A O 1
ATOM 1209 N N . VAL A 1 164 ? 14.648 -5.658 -18.260 1.00 98.19 164 VAL A N 1
ATOM 1210 C CA . VAL A 1 164 ? 14.100 -4.783 -17.205 1.00 98.19 164 VAL A CA 1
ATOM 1211 C C . VAL A 1 164 ? 12.638 -4.454 -17.482 1.00 98.19 164 VAL A C 1
ATOM 1213 O O . VAL A 1 164 ? 11.806 -4.611 -16.592 1.00 98.19 164 VAL A O 1
ATOM 1216 N N . VAL A 1 165 ? 12.312 -4.006 -18.699 1.00 98.56 165 VAL A N 1
ATOM 1217 C CA . VAL A 1 165 ? 10.936 -3.640 -19.071 1.00 98.56 165 VAL A CA 1
ATOM 1218 C C . VAL A 1 165 ? 9.994 -4.828 -18.909 1.00 98.56 165 VAL A C 1
ATOM 1220 O O . VAL A 1 165 ? 8.967 -4.697 -18.241 1.00 98.56 165 VAL A O 1
ATOM 1223 N N . ASP A 1 166 ? 10.361 -5.985 -19.456 1.00 98.38 166 ASP A N 1
ATOM 1224 C CA . ASP A 1 166 ? 9.540 -7.195 -19.395 1.00 98.38 166 ASP A CA 1
ATOM 1225 C C . ASP A 1 166 ? 9.327 -7.649 -17.947 1.00 98.38 166 ASP A C 1
ATOM 1227 O O . ASP A 1 166 ? 8.198 -7.917 -17.529 1.00 98.38 166 ASP A O 1
ATOM 1231 N N . THR A 1 167 ? 10.397 -7.639 -17.144 1.00 98.50 167 THR A N 1
ATOM 1232 C CA . THR A 1 167 ? 10.336 -8.005 -15.724 1.00 98.50 167 THR A CA 1
ATOM 1233 C C . THR A 1 167 ? 9.447 -7.046 -14.942 1.00 98.50 167 THR A C 1
ATOM 1235 O O . THR A 1 167 ? 8.584 -7.496 -14.193 1.00 98.50 167 THR A O 1
ATOM 1238 N N . VAL A 1 168 ? 9.599 -5.730 -15.120 1.00 98.56 168 VAL A N 1
ATOM 1239 C CA . VAL A 1 168 ? 8.775 -4.735 -14.418 1.00 98.56 168 VAL A CA 1
ATOM 1240 C C . VAL A 1 168 ? 7.302 -4.895 -14.794 1.00 98.56 168 VAL A C 1
ATOM 1242 O O . VAL A 1 168 ? 6.453 -4.973 -13.905 1.00 98.56 168 VAL A O 1
ATOM 1245 N N . LYS A 1 169 ? 6.986 -5.010 -16.090 1.00 98.25 169 LYS A N 1
ATOM 1246 C CA . LYS A 1 169 ? 5.602 -5.175 -16.567 1.00 98.25 169 LYS A CA 1
ATOM 1247 C C . LYS A 1 169 ? 4.954 -6.454 -16.037 1.00 98.25 169 LYS A C 1
ATOM 1249 O O . LYS A 1 169 ? 3.761 -6.436 -15.740 1.00 98.25 169 LYS A O 1
ATOM 1254 N N . ALA A 1 170 ? 5.725 -7.530 -15.886 1.00 97.81 170 ALA A N 1
ATOM 1255 C CA . ALA A 1 170 ? 5.251 -8.791 -15.323 1.00 97.81 170 ALA A CA 1
ATOM 1256 C C . ALA A 1 170 ? 5.127 -8.762 -13.789 1.00 97.81 170 ALA A C 1
ATOM 1258 O O . ALA A 1 170 ? 4.175 -9.311 -13.238 1.00 97.81 170 ALA A O 1
ATOM 1259 N N . ARG A 1 171 ? 6.070 -8.128 -13.080 1.00 97.56 171 ARG A N 1
ATOM 1260 C CA . ARG A 1 171 ? 6.121 -8.133 -11.608 1.00 97.56 171 ARG A CA 1
ATOM 1261 C C . ARG A 1 171 ? 5.169 -7.140 -10.962 1.00 97.56 171 ARG A C 1
ATOM 1263 O O . ARG A 1 171 ? 4.629 -7.456 -9.906 1.00 97.56 171 ARG A O 1
ATOM 1270 N N . VAL A 1 172 ? 4.929 -5.978 -11.574 1.00 97.81 172 VAL A N 1
ATOM 1271 C CA . VAL A 1 172 ? 4.050 -4.948 -10.994 1.00 97.81 172 VAL A CA 1
ATOM 1272 C C . VAL A 1 172 ? 2.648 -5.484 -10.667 1.00 97.81 172 VAL A C 1
ATOM 1274 O O . VAL A 1 172 ? 2.231 -5.303 -9.525 1.00 97.81 172 VAL A O 1
ATOM 1277 N N . PRO A 1 173 ? 1.930 -6.180 -11.574 1.00 96.69 173 PRO A N 1
ATOM 1278 C CA . PRO A 1 173 ? 0.603 -6.708 -11.259 1.00 96.69 173 PRO A CA 1
ATOM 1279 C C . PRO A 1 173 ? 0.617 -7.772 -10.153 1.00 96.69 173 PRO A C 1
A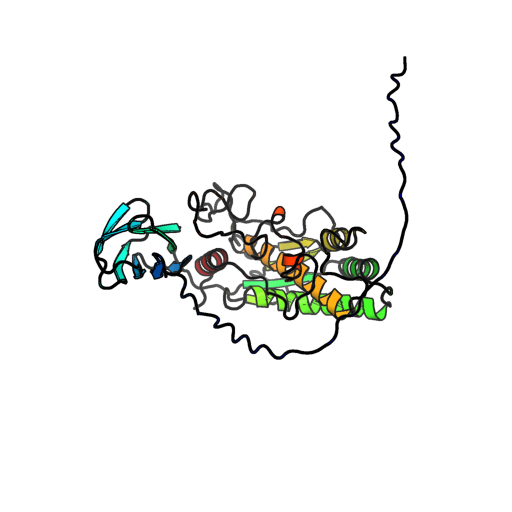TOM 1281 O O . PRO A 1 173 ? -0.296 -7.808 -9.333 1.00 96.69 173 PRO A O 1
ATOM 1284 N N . VAL A 1 174 ? 1.664 -8.604 -10.098 1.00 94.94 174 VAL A N 1
ATOM 1285 C CA . VAL A 1 174 ? 1.815 -9.645 -9.068 1.00 94.94 174 VAL A CA 1
ATOM 1286 C C . VAL A 1 174 ? 2.007 -9.014 -7.690 1.00 94.94 174 VAL A C 1
ATOM 1288 O O . VAL A 1 174 ? 1.225 -9.281 -6.783 1.00 94.94 174 VAL A O 1
ATOM 1291 N N . LEU A 1 175 ? 2.985 -8.113 -7.554 1.00 93.81 175 LEU A N 1
ATOM 1292 C CA . LEU A 1 175 ? 3.250 -7.386 -6.306 1.00 93.81 175 LEU A CA 1
ATOM 1293 C C . LEU A 1 175 ? 2.035 -6.559 -5.865 1.00 93.81 175 LEU A C 1
ATOM 1295 O O . LEU A 1 175 ? 1.717 -6.478 -4.685 1.00 93.81 175 LEU A O 1
ATOM 1299 N N . PHE A 1 176 ? 1.324 -5.967 -6.823 1.00 93.38 176 PHE A N 1
ATOM 1300 C CA . PHE A 1 176 ? 0.089 -5.247 -6.553 1.00 93.38 176 PHE A CA 1
ATOM 1301 C C . PHE A 1 176 ? -0.996 -6.151 -5.951 1.00 93.38 176 PHE A C 1
ATOM 1303 O O . PHE A 1 176 ? -1.643 -5.764 -4.983 1.00 93.38 176 PHE A O 1
ATOM 1310 N N . GLN A 1 177 ? -1.184 -7.363 -6.476 1.00 90.56 177 GLN A N 1
ATOM 1311 C CA . GLN A 1 177 ? -2.143 -8.314 -5.913 1.00 90.56 177 GLN A CA 1
ATOM 1312 C C . GLN A 1 177 ? -1.708 -8.821 -4.526 1.00 90.56 177 GLN A C 1
ATOM 1314 O O . GLN A 1 177 ? -2.555 -9.000 -3.648 1.00 90.56 177 GLN A O 1
ATOM 1319 N N . GLU A 1 178 ? -0.401 -9.010 -4.303 1.00 89.56 178 GLU A N 1
ATOM 1320 C CA . GLU A 1 178 ? 0.162 -9.365 -2.990 1.00 89.56 178 GLU A CA 1
ATOM 1321 C C . GLU A 1 178 ? -0.244 -8.342 -1.918 1.00 89.56 178 GLU A C 1
ATOM 1323 O O . GLU A 1 178 ? -0.713 -8.739 -0.851 1.00 89.56 178 GLU A O 1
ATOM 1328 N N . HIS A 1 179 ? -0.188 -7.040 -2.230 1.00 86.12 179 HIS A N 1
ATOM 1329 C CA . HIS A 1 179 ? -0.593 -5.967 -1.310 1.00 86.12 179 HIS A CA 1
ATOM 1330 C C . HIS A 1 179 ? -2.040 -6.100 -0.816 1.00 86.12 179 HIS A C 1
ATOM 1332 O O . HIS A 1 179 ? -2.335 -5.744 0.319 1.00 86.12 179 HIS A O 1
ATOM 1338 N N . TYR A 1 180 ? -2.943 -6.636 -1.642 1.00 83.81 180 TYR A N 1
ATOM 1339 C CA . TYR A 1 180 ? -4.369 -6.795 -1.331 1.00 83.81 180 TYR A CA 1
ATOM 1340 C C . TYR A 1 180 ? -4.770 -8.204 -0.878 1.00 83.81 180 TYR A C 1
ATOM 1342 O O . TYR A 1 180 ? -5.956 -8.473 -0.642 1.00 83.81 180 TYR A O 1
ATOM 1350 N N . THR A 1 181 ? -3.813 -9.125 -0.766 1.00 83.44 181 THR A N 1
ATOM 1351 C CA . THR A 1 181 ? -4.098 -10.531 -0.468 1.00 83.44 181 THR A CA 1
ATOM 1352 C C . THR A 1 181 ? -4.751 -10.682 0.908 1.00 83.44 181 THR A C 1
ATOM 1354 O O . THR A 1 181 ? -4.251 -10.188 1.913 1.00 83.44 181 THR A O 1
ATOM 1357 N N . GLY A 1 182 ? -5.904 -11.359 0.951 1.00 76.88 182 GLY A N 1
ATOM 1358 C CA . GLY A 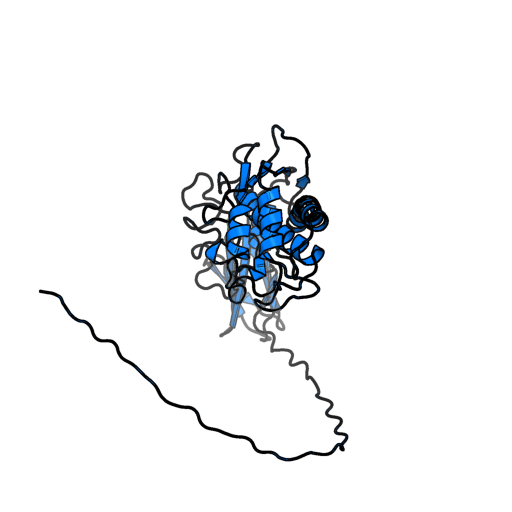1 182 ? -6.700 -11.531 2.175 1.00 76.88 182 GLY A CA 1
ATOM 1359 C C . GLY A 1 182 ? -7.454 -10.275 2.637 1.00 76.88 182 GLY A C 1
ATOM 1360 O O . GLY A 1 182 ? -8.092 -10.303 3.692 1.00 76.88 182 GLY A O 1
ATOM 1361 N N . LEU A 1 183 ? -7.395 -9.184 1.864 1.00 74.56 183 LEU A N 1
ATOM 1362 C CA . LEU A 1 183 ? -8.066 -7.921 2.180 1.00 74.56 183 LEU A CA 1
ATOM 1363 C C . LEU A 1 183 ? -9.327 -7.731 1.353 1.00 74.56 183 LEU A C 1
ATOM 1365 O O . LEU A 1 183 ? -10.389 -7.495 1.918 1.00 74.56 183 LEU A O 1
ATOM 1369 N N . ILE A 1 184 ? -9.212 -7.870 0.031 1.00 75.19 184 ILE A N 1
ATOM 1370 C CA . ILE A 1 184 ? -10.334 -7.733 -0.898 1.00 75.19 184 ILE A CA 1
ATOM 1371 C C . ILE A 1 184 ? -10.311 -8.839 -1.949 1.00 75.19 184 ILE A C 1
ATOM 1373 O O . ILE A 1 184 ? -9.264 -9.393 -2.286 1.00 75.19 184 ILE A O 1
ATOM 1377 N N . LYS A 1 185 ? -11.482 -9.140 -2.518 1.00 79.75 185 LYS A N 1
ATOM 1378 C CA . LYS A 1 185 ? -11.570 -9.993 -3.707 1.00 79.75 185 LYS A CA 1
ATOM 1379 C C . LYS A 1 185 ? -11.142 -9.175 -4.916 1.00 79.75 185 LYS A C 1
ATOM 1381 O O . LYS A 1 185 ? -11.867 -8.273 -5.329 1.00 79.75 185 LYS A O 1
ATOM 1386 N N . MET A 1 186 ? -9.994 -9.510 -5.487 1.00 85.44 186 MET A N 1
ATOM 1387 C CA . MET A 1 186 ? -9.442 -8.832 -6.654 1.00 85.44 186 MET A CA 1
ATOM 1388 C C . MET A 1 186 ? -9.217 -9.816 -7.803 1.00 85.44 186 MET A C 1
ATOM 1390 O O . MET A 1 186 ? -8.764 -10.937 -7.583 1.00 85.44 186 MET A O 1
ATOM 1394 N N . SER A 1 187 ? -9.503 -9.376 -9.028 1.00 90.50 187 SER A N 1
ATOM 1395 C CA . SER A 1 187 ? -9.118 -10.065 -10.259 1.00 90.50 187 SER A CA 1
ATOM 1396 C C . SER A 1 187 ? -8.381 -9.102 -11.172 1.00 90.50 187 SER A C 1
ATOM 1398 O O . SER A 1 187 ? -8.904 -8.042 -11.516 1.00 90.50 187 SER A O 1
ATOM 1400 N N . LEU A 1 188 ? -7.201 -9.506 -11.629 1.00 94.19 188 LEU A N 1
ATOM 1401 C CA . LEU A 1 188 ? -6.536 -8.835 -12.736 1.00 94.19 188 LEU A CA 1
ATOM 1402 C C . LEU A 1 188 ? -7.218 -9.241 -14.046 1.00 94.19 188 LEU A C 1
ATOM 1404 O O . LEU A 1 188 ? -7.506 -10.419 -14.256 1.00 94.19 188 LEU A O 1
ATOM 1408 N N . VAL A 1 189 ? -7.512 -8.273 -14.910 1.00 95.62 189 VAL A N 1
ATOM 1409 C CA . VAL A 1 189 ? -8.159 -8.498 -16.210 1.00 95.62 189 VAL A CA 1
ATOM 1410 C C . VAL A 1 189 ? -7.360 -7.845 -17.335 1.00 95.62 189 VAL A C 1
ATOM 1412 O O . VAL A 1 189 ? -6.676 -6.841 -17.140 1.00 95.62 189 VAL A O 1
ATOM 1415 N N . ALA A 1 190 ? -7.439 -8.427 -18.532 1.00 93.50 190 ALA A N 1
ATOM 1416 C CA . ALA A 1 190 ? -6.649 -7.984 -19.683 1.00 93.50 190 ALA A CA 1
ATOM 1417 C C . ALA A 1 190 ? -7.266 -6.794 -20.446 1.00 93.50 190 ALA A C 1
ATOM 1419 O O . ALA A 1 190 ? -6.551 -6.076 -21.145 1.00 93.50 190 ALA A O 1
ATOM 1420 N N . ALA A 1 191 ? -8.580 -6.583 -20.327 1.00 91.50 191 ALA A N 1
ATOM 1421 C CA . ALA A 1 191 ? -9.333 -5.607 -21.113 1.00 91.50 191 ALA A CA 1
ATOM 1422 C C . ALA A 1 191 ? -10.251 -4.749 -20.234 1.00 91.50 191 ALA A C 1
ATOM 1424 O O . ALA A 1 191 ? -10.601 -5.144 -19.120 1.00 91.50 191 ALA A O 1
ATOM 1425 N N . ASP A 1 192 ? -10.628 -3.578 -20.752 1.00 85.25 192 ASP A N 1
ATOM 1426 C CA . ASP A 1 192 ? -11.609 -2.706 -20.104 1.00 85.25 192 ASP A CA 1
ATOM 1427 C C . ASP A 1 192 ? -12.983 -3.374 -20.032 1.00 85.25 192 ASP A C 1
ATOM 1429 O O . ASP A 1 192 ? -13.328 -4.259 -20.818 1.00 85.25 192 ASP A O 1
ATOM 1433 N N . GLY A 1 193 ? -13.802 -2.889 -19.107 1.00 84.88 193 GLY A N 1
ATOM 1434 C CA . GLY A 1 193 ? -15.166 -3.351 -18.932 1.00 84.88 193 GLY A CA 1
ATOM 1435 C C . GLY A 1 193 ? -16.032 -2.315 -18.227 1.00 84.88 193 GLY A C 1
ATOM 1436 O O . GLY A 1 193 ? -15.547 -1.255 -17.830 1.00 84.88 193 GLY A O 1
ATOM 1437 N N . PRO A 1 194 ? -17.340 -2.591 -18.090 1.00 82.06 194 PRO A N 1
ATOM 1438 C CA . PRO A 1 194 ? -18.260 -1.747 -17.340 1.00 82.06 194 PRO A CA 1
ATOM 1439 C C . PRO A 1 194 ? -17.879 -1.566 -15.870 1.00 82.06 194 PRO A C 1
ATOM 1441 O O . PRO A 1 194 ? -18.321 -0.579 -15.299 1.00 82.06 194 PRO A O 1
ATOM 1444 N N . ASP A 1 195 ? -17.094 -2.493 -15.310 1.00 83.88 195 ASP A N 1
ATOM 1445 C CA . ASP A 1 195 ? -16.722 -2.633 -13.899 1.00 83.88 195 ASP A CA 1
ATOM 1446 C C . ASP A 1 195 ? -15.215 -2.810 -13.660 1.00 83.88 195 ASP A C 1
ATOM 1448 O O . ASP A 1 195 ? -14.809 -3.410 -12.664 1.00 83.88 195 ASP A O 1
ATOM 1452 N N . VAL A 1 196 ? -14.389 -2.320 -14.587 1.00 90.12 196 VAL A N 1
ATOM 1453 C CA . VAL A 1 196 ? -12.929 -2.438 -14.521 1.00 90.12 196 VAL A CA 1
ATOM 1454 C C . VAL A 1 196 ? -12.316 -1.105 -14.111 1.00 90.12 196 VAL A C 1
ATOM 1456 O O . VAL A 1 196 ? -12.533 -0.089 -14.770 1.00 90.12 196 VAL A O 1
ATOM 1459 N N . HIS A 1 197 ? -11.514 -1.135 -13.048 1.00 90.50 197 HIS A N 1
ATOM 1460 C CA . HIS A 1 197 ? -10.623 -0.043 -12.670 1.00 90.50 197 HIS A CA 1
ATOM 1461 C C . HIS A 1 197 ? -9.333 -0.127 -13.482 1.00 90.50 197 HIS A C 1
ATOM 1463 O O . HIS A 1 197 ? -8.664 -1.166 -13.473 1.00 90.50 197 HIS A O 1
ATOM 1469 N N . THR A 1 198 ? -8.959 0.951 -14.164 1.00 93.75 198 THR A N 1
ATOM 1470 C CA . THR A 1 198 ? -7.767 0.955 -15.019 1.00 93.75 198 THR A CA 1
ATOM 1471 C C . THR A 1 198 ? -6.641 1.731 -14.352 1.00 93.75 198 THR A C 1
ATOM 1473 O O . THR A 1 198 ? -6.757 2.921 -14.084 1.00 93.75 198 THR A O 1
ATOM 1476 N N . ILE A 1 199 ? -5.523 1.056 -14.101 1.00 95.31 199 ILE A N 1
ATOM 1477 C CA . ILE A 1 199 ? -4.281 1.665 -13.626 1.00 95.31 199 ILE A CA 1
ATOM 1478 C C . ILE A 1 199 ? -3.401 1.928 -14.843 1.00 95.31 199 ILE A C 1
ATOM 1480 O O . ILE A 1 199 ? -2.928 0.994 -15.496 1.00 95.31 199 ILE A O 1
ATOM 1484 N N . VAL A 1 200 ? -3.190 3.200 -15.162 1.00 96.38 200 VAL A N 1
ATOM 1485 C CA . VAL A 1 200 ? -2.421 3.648 -16.319 1.00 96.38 200 VAL A CA 1
ATOM 1486 C C . VAL A 1 200 ? -1.021 4.064 -15.885 1.00 96.38 200 VAL A C 1
ATOM 1488 O O . VAL A 1 200 ? -0.836 4.987 -15.100 1.00 96.38 200 VAL A O 1
ATOM 1491 N N . MET A 1 201 ? -0.012 3.399 -16.438 1.00 97.69 201 MET A N 1
ATOM 1492 C CA . MET A 1 201 ? 1.397 3.716 -16.225 1.00 97.69 201 MET A CA 1
ATOM 1493 C C . MET A 1 201 ? 1.831 4.770 -17.243 1.00 97.69 201 MET A C 1
ATOM 1495 O O . MET A 1 201 ? 1.950 4.477 -18.437 1.00 97.69 201 MET A O 1
ATOM 1499 N N . MET A 1 202 ? 2.068 5.988 -16.767 1.00 97.06 202 MET A N 1
ATOM 1500 C CA . MET A 1 202 ? 2.329 7.199 -17.541 1.00 97.06 202 MET A CA 1
ATOM 1501 C C . MET A 1 202 ? 3.824 7.503 -17.635 1.00 97.06 202 MET A C 1
ATOM 1503 O O . MET A 1 202 ? 4.567 7.349 -16.669 1.00 97.06 202 MET A O 1
ATOM 1507 N N . LYS A 1 203 ? 4.266 8.052 -18.769 1.00 95.38 203 LYS A N 1
ATOM 1508 C CA . LYS A 1 203 ? 5.646 8.544 -18.944 1.00 95.38 203 LYS A CA 1
ATOM 1509 C C . LYS A 1 203 ? 5.927 9.915 -18.305 1.00 95.38 203 LYS A C 1
ATOM 1511 O O . LYS A 1 203 ? 7.044 10.413 -18.384 1.00 95.38 203 LYS A O 1
ATOM 1516 N N . VAL A 1 204 ? 4.903 10.576 -17.772 1.00 91.12 204 VAL A N 1
ATOM 1517 C CA . VAL A 1 204 ? 4.971 11.975 -17.330 1.00 91.12 204 VAL A CA 1
ATOM 1518 C C . VAL A 1 204 ? 5.815 12.098 -16.057 1.00 91.12 204 VAL A C 1
ATOM 1520 O O . VAL A 1 204 ? 5.863 11.182 -15.238 1.00 91.12 204 VAL A O 1
ATOM 1523 N N . SER A 1 205 ? 6.512 13.229 -15.926 1.00 88.69 205 SER A N 1
ATOM 1524 C CA . SER A 1 205 ? 7.163 13.672 -14.695 1.00 88.69 205 SER A CA 1
ATOM 1525 C C . SER A 1 205 ? 6.573 15.023 -14.321 1.00 88.69 205 SER A C 1
ATOM 1527 O O . SER A 1 205 ? 6.890 16.023 -14.960 1.00 88.69 205 SER A O 1
ATOM 1529 N N . ASP A 1 206 ? 5.742 15.055 -13.295 1.00 84.81 206 ASP A N 1
ATOM 1530 C CA . ASP A 1 206 ? 4.983 16.240 -12.875 1.00 84.81 206 ASP A CA 1
ATOM 1531 C C . ASP A 1 206 ? 5.188 16.598 -11.396 1.00 84.81 206 ASP A C 1
ATOM 1533 O O . ASP A 1 206 ? 4.648 17.588 -10.915 1.00 84.81 206 ASP A O 1
ATOM 1537 N N . GLY A 1 207 ? 6.014 15.827 -10.684 1.00 84.00 207 GLY A N 1
ATOM 1538 C CA . GLY A 1 207 ? 6.309 16.053 -9.270 1.00 84.00 207 GLY A CA 1
ATOM 1539 C C . GLY A 1 207 ? 5.462 15.219 -8.309 1.00 84.00 207 GLY A C 1
ATOM 1540 O O . GLY A 1 207 ? 5.767 15.231 -7.118 1.00 84.00 207 GLY A O 1
ATOM 1541 N N . VAL A 1 208 ? 4.492 14.441 -8.803 1.00 87.00 208 VAL A N 1
ATOM 1542 C CA . VAL A 1 208 ? 3.776 13.424 -8.018 1.00 87.00 208 VAL A CA 1
ATOM 1543 C C . VAL A 1 208 ? 4.035 12.023 -8.578 1.00 87.00 208 VAL A C 1
ATOM 1545 O O . VAL A 1 208 ? 4.416 11.852 -9.736 1.00 87.00 208 VAL A O 1
ATOM 1548 N N . PHE A 1 209 ? 3.920 10.998 -7.730 1.00 90.25 209 PHE A N 1
ATOM 1549 C CA . PHE A 1 209 ? 4.190 9.608 -8.128 1.00 90.25 209 PHE A CA 1
ATOM 1550 C C . PHE A 1 209 ? 2.971 8.909 -8.737 1.00 90.25 209 PHE A C 1
ATOM 1552 O O . PHE A 1 209 ? 3.138 7.983 -9.533 1.00 90.25 209 PHE A O 1
ATOM 1559 N N . GLY A 1 210 ? 1.772 9.343 -8.368 1.00 90.75 210 GLY A N 1
ATOM 1560 C CA . GLY A 1 210 ? 0.508 8.814 -8.845 1.00 90.75 210 GLY A CA 1
ATOM 1561 C C . GLY A 1 210 ? -0.619 9.796 -8.563 1.00 90.75 210 GLY A C 1
ATOM 1562 O O . GLY A 1 210 ? -0.422 10.798 -7.870 1.00 90.75 210 GLY A O 1
ATOM 1563 N N . GLN A 1 211 ? -1.765 9.519 -9.170 1.00 87.75 211 GLN A N 1
ATOM 1564 C CA . GLN A 1 211 ? -2.981 10.287 -8.995 1.00 87.75 211 GLN A CA 1
ATOM 1565 C C . GLN A 1 211 ? -4.200 9.384 -9.172 1.00 87.75 211 GLN A C 1
ATOM 1567 O O . GLN A 1 211 ? -4.280 8.577 -10.105 1.00 87.75 211 GLN A O 1
ATOM 1572 N N . SER A 1 212 ? -5.195 9.570 -8.313 1.00 81.88 212 SER A N 1
ATOM 1573 C CA . SER A 1 212 ? -6.514 8.967 -8.453 1.00 81.88 212 SER A CA 1
ATOM 1574 C C . SER A 1 212 ? -7.575 10.039 -8.768 1.00 81.88 212 SER A C 1
ATOM 1576 O O . SER A 1 212 ? -7.386 11.216 -8.453 1.00 81.88 212 SER A O 1
ATOM 1578 N N . PRO A 1 213 ? -8.693 9.676 -9.422 1.00 67.94 213 PRO A N 1
ATOM 1579 C CA . PRO A 1 213 ? -9.709 10.637 -9.842 1.00 67.94 213 PRO A CA 1
ATOM 1580 C C . PRO A 1 213 ? -10.623 11.071 -8.689 1.00 67.94 213 PRO A C 1
ATOM 1582 O O . PRO A 1 213 ? -11.286 12.102 -8.794 1.00 67.94 213 PRO A O 1
ATOM 1585 N N . SER A 1 214 ? -10.710 10.278 -7.617 1.00 65.88 214 SER A N 1
ATOM 1586 C CA . SER A 1 214 ? -11.456 10.634 -6.414 1.00 65.88 214 SER A CA 1
ATOM 1587 C C . SER A 1 214 ? -11.049 9.777 -5.224 1.00 65.88 214 SER A C 1
ATOM 1589 O O . SER A 1 214 ? -11.030 8.552 -5.326 1.00 65.88 214 SER A O 1
ATOM 1591 N N . ASP A 1 215 ? -10.936 10.421 -4.073 1.00 61.19 215 ASP A N 1
ATOM 1592 C CA . ASP A 1 215 ? -10.772 9.769 -2.772 1.00 61.19 215 ASP A CA 1
ATOM 1593 C C . ASP A 1 215 ? -12.079 9.119 -2.278 1.00 61.19 215 ASP A C 1
ATOM 1595 O O . ASP A 1 215 ? -12.104 8.212 -1.463 1.00 61.19 215 ASP A O 1
ATOM 1599 N N . CYS A 1 216 ? -13.219 9.509 -2.840 1.00 56.41 216 CYS A N 1
ATOM 1600 C CA . CYS A 1 216 ? -14.550 9.140 -2.358 1.00 56.41 216 CYS A CA 1
ATOM 1601 C C . CYS A 1 216 ? -15.027 7.714 -2.720 1.00 56.41 216 CYS A C 1
ATOM 1603 O O . CYS A 1 216 ? -16.232 7.463 -2.791 1.00 56.41 216 CYS A O 1
ATOM 1605 N N . GLY A 1 217 ? -14.117 6.768 -2.944 1.00 59.06 217 GLY A N 1
ATOM 1606 C CA . GLY A 1 217 ? -14.465 5.429 -3.405 1.00 59.06 217 GLY A CA 1
ATOM 1607 C C . GLY A 1 217 ? -15.064 5.409 -4.811 1.00 59.06 217 GLY A C 1
ATOM 1608 O O . GLY A 1 217 ? -15.381 6.441 -5.404 1.00 59.06 217 GLY A O 1
ATOM 1609 N N . ASN A 1 218 ? -15.211 4.206 -5.365 1.00 58.03 218 ASN A N 1
ATOM 1610 C CA . ASN A 1 218 ? -15.626 3.974 -6.744 1.00 58.03 218 ASN A CA 1
ATOM 1611 C C . ASN A 1 218 ? -17.105 4.358 -6.927 1.00 58.03 218 ASN A C 1
ATOM 1613 O O . ASN A 1 218 ? -17.986 3.506 -7.039 1.00 58.03 218 ASN A O 1
ATOM 1617 N N . GLY A 1 219 ? -17.400 5.659 -6.991 1.00 53.84 219 GLY A N 1
ATOM 1618 C CA . GLY A 1 219 ? -18.725 6.181 -7.325 1.00 53.84 219 GLY A CA 1
ATOM 1619 C C . GLY A 1 219 ? -19.122 5.864 -8.770 1.00 53.84 219 GLY A C 1
ATOM 1620 O O . GLY A 1 219 ? -20.297 5.935 -9.128 1.00 53.84 219 GLY A O 1
ATOM 1621 N N . LYS A 1 220 ? -18.144 5.490 -9.610 1.00 60.53 220 LYS A N 1
ATOM 1622 C CA . LYS A 1 220 ? -18.324 5.042 -10.994 1.00 60.53 220 LYS A CA 1
ATOM 1623 C C . LYS A 1 220 ? -17.470 3.802 -11.246 1.00 60.53 220 LYS A C 1
ATOM 1625 O O . LYS A 1 220 ? -16.298 3.770 -10.909 1.00 60.53 220 LYS A O 1
ATOM 1630 N N . LEU A 1 221 ? -18.046 2.811 -11.915 1.00 61.91 221 LEU A N 1
ATOM 1631 C CA . LEU A 1 221 ? -17.455 1.492 -12.168 1.00 61.91 221 LEU A CA 1
ATOM 1632 C C . LEU A 1 221 ? -16.298 1.473 -13.211 1.00 61.91 221 LEU A C 1
ATOM 1634 O O . LEU A 1 221 ? -15.922 0.411 -13.691 1.00 61.91 221 LEU A O 1
ATOM 1638 N N . LYS A 1 222 ? -15.739 2.634 -13.583 1.00 77.94 222 LYS A N 1
ATOM 1639 C CA . LYS A 1 222 ? -14.713 2.793 -14.638 1.00 77.94 222 LYS A CA 1
ATOM 1640 C C . LYS A 1 222 ? -13.698 3.892 -14.311 1.00 77.94 222 LYS A C 1
ATOM 1642 O O . LYS A 1 222 ? -13.447 4.775 -15.133 1.00 77.94 222 LYS A O 1
ATOM 1647 N N . GLN A 1 223 ? -13.216 3.934 -13.077 1.00 83.06 223 GLN A N 1
ATOM 1648 C CA . GLN A 1 223 ? -12.225 4.935 -12.698 1.00 83.06 223 GLN A CA 1
ATOM 1649 C C . GLN A 1 223 ? -10.847 4.587 -13.267 1.00 83.06 223 GLN A C 1
ATOM 1651 O O . GLN A 1 223 ? -10.500 3.418 -13.460 1.00 83.06 223 GLN A O 1
ATOM 1656 N N . THR A 1 224 ? -10.089 5.641 -13.561 1.00 90.00 224 THR A N 1
ATOM 1657 C CA . THR A 1 224 ? -8.720 5.548 -14.050 1.00 90.00 224 THR A CA 1
ATOM 1658 C C . THR A 1 224 ? -7.796 6.170 -13.028 1.00 90.00 224 THR A C 1
ATOM 1660 O O . THR A 1 224 ? -7.944 7.342 -12.704 1.00 90.00 224 THR A O 1
ATOM 1663 N N . THR A 1 225 ? -6.839 5.381 -12.566 1.00 91.19 225 THR A N 1
ATOM 1664 C CA . THR A 1 225 ? -5.715 5.824 -11.747 1.00 91.19 225 THR A CA 1
ATOM 1665 C C . THR A 1 225 ? -4.495 5.998 -12.635 1.00 91.19 225 THR A C 1
ATOM 1667 O O . THR A 1 225 ? -4.232 5.155 -13.492 1.00 91.19 225 THR A O 1
ATOM 1670 N N . GLU A 1 226 ? -3.707 7.033 -12.388 1.00 94.38 226 GLU A N 1
ATOM 1671 C CA . GLU A 1 226 ? -2.458 7.302 -13.089 1.00 94.38 226 GLU A CA 1
ATOM 1672 C C . GLU A 1 226 ? -1.257 7.030 -12.173 1.00 94.38 226 GLU A C 1
ATOM 1674 O O . GLU A 1 226 ? -1.262 7.363 -10.991 1.00 94.38 226 GLU A O 1
ATOM 1679 N N . VAL A 1 227 ? -0.214 6.396 -12.713 1.00 96.00 227 VAL A N 1
ATOM 1680 C CA . VAL A 1 227 ? 1.066 6.150 -12.027 1.00 96.00 227 VAL A CA 1
ATOM 1681 C C . VAL A 1 227 ? 2.193 6.700 -12.892 1.00 96.00 227 VAL A C 1
ATOM 1683 O O . VAL A 1 227 ? 2.371 6.283 -14.037 1.00 96.00 227 VAL A O 1
ATOM 1686 N N . HIS A 1 228 ? 2.963 7.649 -12.368 1.00 95.56 228 HIS A N 1
ATOM 1687 C CA . HIS A 1 228 ? 3.876 8.486 -13.149 1.00 95.56 228 HIS A CA 1
ATOM 1688 C C . HIS A 1 228 ? 5.302 7.928 -13.129 1.00 95.56 228 HIS A C 1
ATOM 1690 O O . HIS A 1 228 ? 6.141 8.271 -12.292 1.00 95.56 228 HIS A O 1
ATOM 1696 N N . VAL A 1 229 ? 5.607 7.057 -14.092 1.00 96.56 229 VAL A N 1
ATOM 1697 C CA . VAL A 1 229 ? 6.925 6.420 -14.252 1.00 96.56 229 VAL A CA 1
ATOM 1698 C C . VAL A 1 229 ? 8.025 7.451 -14.524 1.00 96.56 229 VAL A C 1
ATOM 1700 O O . VAL A 1 229 ? 9.157 7.276 -14.071 1.00 96.56 229 VAL A O 1
ATOM 1703 N N . GLY A 1 230 ? 7.702 8.563 -15.190 1.00 93.31 230 GLY A N 1
ATOM 1704 C CA . GLY A 1 230 ? 8.650 9.657 -15.412 1.00 93.31 230 GLY A CA 1
ATOM 1705 C C . GLY A 1 230 ? 9.097 10.332 -14.111 1.00 93.31 230 GLY A C 1
ATOM 1706 O O . GLY A 1 230 ? 10.284 10.637 -13.966 1.00 93.31 230 GLY A O 1
ATOM 1707 N N . THR A 1 231 ? 8.198 10.500 -13.131 1.00 92.44 231 THR A N 1
ATOM 1708 C CA . THR A 1 231 ? 8.557 11.005 -11.792 1.00 92.44 231 THR A CA 1
ATOM 1709 C C . THR A 1 231 ? 9.514 10.045 -11.083 1.00 92.44 231 THR A C 1
ATOM 1711 O O . THR A 1 231 ? 10.500 10.484 -10.485 1.00 92.44 231 THR A O 1
ATOM 1714 N N . TYR A 1 232 ? 9.300 8.730 -11.204 1.00 92.06 232 TYR A N 1
ATOM 1715 C CA . TYR A 1 232 ? 10.236 7.729 -10.684 1.00 92.06 232 TYR A CA 1
ATOM 1716 C C . TYR A 1 232 ? 11.602 7.802 -11.348 1.00 92.06 232 TYR A C 1
ATOM 1718 O O . TYR A 1 232 ? 12.604 7.836 -10.635 1.00 92.06 232 TYR A O 1
ATOM 1726 N N . ARG A 1 233 ? 11.658 7.898 -12.684 1.00 92.38 233 ARG A N 1
ATOM 1727 C CA . ARG A 1 233 ? 12.921 8.116 -13.398 1.00 92.38 233 ARG A CA 1
ATOM 1728 C C . ARG A 1 233 ? 13.626 9.343 -12.837 1.00 92.38 233 ARG A C 1
ATOM 1730 O O . ARG A 1 233 ? 14.762 9.218 -12.400 1.00 92.38 233 ARG A O 1
ATOM 1737 N N . ALA A 1 234 ? 12.956 10.494 -12.799 1.00 89.44 234 ALA A N 1
ATOM 1738 C CA . ALA A 1 234 ? 13.550 11.749 -12.346 1.00 89.44 234 ALA A CA 1
ATOM 1739 C C . ALA A 1 234 ? 13.999 11.711 -10.874 1.00 89.44 234 ALA A C 1
ATOM 1741 O O . ALA A 1 234 ? 15.015 12.310 -10.529 1.00 89.44 234 ALA A O 1
ATOM 1742 N N . SER A 1 235 ? 13.256 11.028 -10.001 1.00 88.31 235 SER A N 1
ATOM 1743 C CA . SER A 1 235 ? 13.570 10.918 -8.573 1.00 88.31 235 SER A CA 1
ATOM 1744 C C . SER A 1 235 ? 14.718 9.943 -8.307 1.00 88.31 235 SER A C 1
ATOM 1746 O O . SER A 1 235 ? 15.654 10.282 -7.583 1.00 88.31 235 SER A O 1
ATOM 1748 N N . MET A 1 236 ? 14.684 8.760 -8.925 1.00 88.69 236 MET A N 1
ATOM 1749 C CA . MET A 1 236 ? 15.700 7.720 -8.744 1.00 88.69 236 MET A CA 1
ATOM 1750 C C . MET A 1 236 ? 17.000 8.032 -9.490 1.00 88.69 236 MET A C 1
ATOM 1752 O O . MET A 1 236 ? 18.044 7.548 -9.080 1.00 88.69 236 MET A O 1
ATOM 1756 N N . SER A 1 237 ? 16.972 8.832 -10.564 1.00 81.69 237 SER A N 1
ATOM 1757 C CA . SER A 1 237 ? 18.168 9.152 -11.359 1.00 81.69 237 SER A CA 1
ATOM 1758 C C . SER A 1 237 ? 18.960 10.367 -10.872 1.00 81.69 237 SER A C 1
ATOM 1760 O O . SER A 1 237 ? 20.021 10.653 -11.427 1.00 81.69 237 SER A O 1
ATOM 1762 N N . LYS A 1 238 ? 18.450 11.154 -9.913 1.00 65.94 238 LYS A N 1
ATOM 1763 C CA . LYS A 1 238 ? 19.178 12.328 -9.402 1.00 65.94 238 LYS A CA 1
ATOM 1764 C C . LYS A 1 238 ? 20.471 11.856 -8.730 1.00 65.94 238 LYS A C 1
ATOM 1766 O O . LYS A 1 238 ? 20.437 11.048 -7.812 1.00 65.94 238 LYS A O 1
ATOM 1771 N N . THR A 1 239 ? 21.602 12.423 -9.149 1.00 51.75 239 THR A N 1
ATOM 1772 C CA . THR A 1 239 ? 22.992 12.086 -8.771 1.00 51.75 239 THR A CA 1
ATOM 1773 C C . THR A 1 239 ? 23.327 12.135 -7.268 1.00 51.75 239 THR A C 1
ATOM 1775 O O . THR A 1 239 ? 24.444 11.800 -6.890 1.00 51.75 239 THR A O 1
ATOM 1778 N N . ASN A 1 240 ? 22.367 12.462 -6.394 1.00 49.88 240 ASN A N 1
ATOM 1779 C CA . ASN A 1 240 ? 22.458 12.352 -4.933 1.00 49.88 240 ASN A CA 1
ATOM 1780 C C . ASN A 1 240 ? 21.770 11.074 -4.412 1.00 49.88 240 ASN A C 1
ATOM 1782 O O . ASN A 1 240 ? 20.943 11.116 -3.495 1.00 49.88 240 ASN A O 1
ATOM 1786 N N . TRP A 1 241 ? 22.159 9.929 -4.983 1.00 54.09 241 TRP A N 1
ATOM 1787 C CA . TRP A 1 241 ? 21.848 8.565 -4.522 1.00 54.09 241 TRP A CA 1
ATOM 1788 C C . TRP A 1 241 ? 21.891 8.406 -3.001 1.00 54.09 241 TRP A C 1
ATOM 1790 O O . TRP A 1 241 ? 21.092 7.685 -2.413 1.00 54.09 241 TRP A O 1
ATOM 1800 N N . THR A 1 242 ? 22.819 9.120 -2.367 1.00 54.38 242 THR A N 1
ATOM 1801 C CA . THR A 1 242 ? 23.229 8.946 -0.976 1.00 54.38 242 THR A CA 1
ATOM 1802 C C . THR A 1 242 ? 22.190 9.357 0.058 1.00 54.38 242 THR A C 1
ATOM 1804 O O . THR A 1 242 ? 22.306 8.919 1.198 1.00 54.38 242 THR A O 1
ATOM 1807 N N . LYS A 1 243 ? 21.179 10.167 -0.292 1.00 64.19 243 LYS A N 1
ATOM 1808 C CA . LYS A 1 243 ? 20.204 10.648 0.704 1.00 64.19 243 LYS A CA 1
ATOM 1809 C C . LYS A 1 243 ? 18.823 10.015 0.590 1.00 64.19 243 LYS A C 1
ATOM 1811 O O . LYS A 1 243 ? 18.199 9.766 1.614 1.00 64.19 243 LYS A O 1
ATOM 1816 N N . TRP A 1 244 ? 18.341 9.782 -0.629 1.00 71.62 244 TRP A N 1
ATOM 1817 C CA . TRP A 1 244 ? 16.923 9.486 -0.841 1.00 71.62 244 TRP A CA 1
ATOM 1818 C C . TRP A 1 244 ? 16.656 8.102 -1.420 1.00 71.62 244 TRP A C 1
ATOM 1820 O O . TRP A 1 244 ? 15.577 7.598 -1.194 1.00 71.62 244 TRP A O 1
ATOM 1830 N N . TRP A 1 245 ? 17.585 7.453 -2.119 1.00 87.06 245 TRP A N 1
ATOM 1831 C CA . TRP A 1 245 ? 17.386 6.093 -2.652 1.00 87.06 245 TRP A CA 1
ATOM 1832 C C . TRP A 1 245 ? 18.559 5.181 -2.285 1.00 87.06 245 TRP A C 1
ATOM 1834 O O . TRP A 1 245 ? 18.895 4.261 -3.020 1.00 87.06 245 TRP A O 1
ATOM 1844 N N . ALA A 1 246 ? 19.196 5.443 -1.142 1.00 84.75 246 ALA A N 1
ATOM 1845 C CA . ALA A 1 246 ? 20.478 4.849 -0.779 1.00 84.75 246 ALA A CA 1
ATOM 1846 C C . ALA A 1 246 ? 20.516 3.310 -0.653 1.00 84.75 246 ALA A C 1
ATOM 1848 O O . ALA A 1 246 ? 21.611 2.770 -0.817 1.00 84.75 246 ALA A O 1
ATOM 1849 N N . PRO A 1 247 ? 19.406 2.561 -0.446 1.00 88.69 247 PRO A N 1
ATOM 1850 C CA . PRO A 1 247 ? 19.458 1.104 -0.564 1.00 88.69 247 PRO A CA 1
ATOM 1851 C C . PRO A 1 247 ? 19.812 0.642 -1.987 1.00 88.69 247 PRO A C 1
ATOM 1853 O O . PRO A 1 247 ? 20.374 -0.437 -2.149 1.00 88.69 247 PRO A O 1
ATOM 1856 N N . MET A 1 248 ? 19.524 1.453 -3.012 1.00 90.44 248 MET A N 1
ATOM 1857 C CA . MET A 1 248 ? 19.925 1.193 -4.392 1.00 90.44 248 MET A CA 1
ATOM 1858 C C . MET A 1 248 ? 21.411 1.472 -4.605 1.00 90.44 248 MET A C 1
ATOM 1860 O O . MET A 1 248 ? 21.920 2.535 -4.250 1.00 90.44 248 MET A O 1
ATOM 1864 N N . LYS A 1 249 ? 22.095 0.545 -5.271 1.00 90.19 249 LYS A N 1
ATOM 1865 C CA . LYS A 1 249 ? 23.513 0.628 -5.612 1.00 90.19 249 LYS A CA 1
ATOM 1866 C C . LYS A 1 249 ? 23.690 0.610 -7.132 1.00 90.19 249 LYS A C 1
ATOM 1868 O O . LYS A 1 249 ? 23.011 -0.156 -7.820 1.00 90.19 249 LYS A O 1
ATOM 1873 N N . PRO A 1 250 ? 24.622 1.406 -7.683 1.00 92.00 250 PRO A N 1
ATOM 1874 C CA . PRO A 1 250 ? 24.969 1.310 -9.0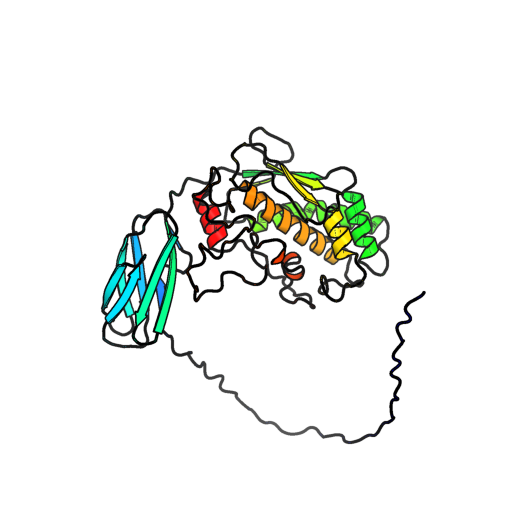99 1.00 92.00 250 PRO A CA 1
ATOM 1875 C C . PRO A 1 250 ? 25.402 -0.104 -9.508 1.00 92.00 250 PRO A C 1
ATOM 1877 O O . PRO A 1 250 ? 25.055 -0.559 -10.588 1.00 92.00 250 PRO A O 1
ATOM 1880 N N . SER A 1 251 ? 26.071 -0.829 -8.609 1.00 93.06 251 SER A N 1
ATOM 1881 C CA . SER A 1 251 ? 26.558 -2.193 -8.836 1.00 93.06 251 SER A CA 1
ATOM 1882 C C . SER A 1 251 ? 25.513 -3.300 -8.645 1.00 93.06 251 SER A C 1
ATOM 1884 O O . SER A 1 251 ? 25.875 -4.478 -8.622 1.00 93.06 251 SER A O 1
ATOM 1886 N N . ASP A 1 252 ? 24.236 -2.964 -8.440 1.00 93.19 252 ASP A N 1
ATOM 1887 C CA . ASP A 1 252 ? 23.194 -3.983 -8.323 1.00 93.19 252 ASP A CA 1
ATOM 1888 C C . ASP A 1 252 ? 23.028 -4.777 -9.624 1.00 93.19 252 ASP A C 1
ATOM 1890 O O . ASP A 1 252 ? 23.229 -4.276 -10.729 1.00 93.19 252 ASP A O 1
ATOM 1894 N N . LEU A 1 253 ? 22.572 -6.022 -9.495 1.00 95.75 253 LEU A N 1
ATOM 1895 C CA . LEU A 1 253 ? 22.172 -6.821 -10.649 1.00 95.75 253 LEU A CA 1
ATOM 1896 C C . LEU A 1 253 ? 20.942 -6.209 -11.339 1.00 95.75 253 LEU A C 1
ATOM 1898 O O . LEU A 1 253 ? 20.059 -5.642 -10.689 1.00 95.75 253 LEU A O 1
ATOM 1902 N N . ILE A 1 254 ? 20.825 -6.431 -12.651 1.00 96.50 254 ILE A N 1
ATOM 1903 C CA . ILE A 1 254 ? 19.665 -6.024 -13.465 1.00 96.50 254 ILE A CA 1
ATOM 1904 C C . ILE A 1 254 ? 18.340 -6.491 -12.854 1.00 96.50 254 ILE A C 1
ATOM 1906 O O . ILE A 1 254 ? 17.385 -5.719 -12.769 1.00 96.50 254 ILE A O 1
ATOM 1910 N N . SER A 1 255 ? 18.288 -7.738 -12.383 1.00 96.38 255 SER A N 1
ATOM 1911 C CA . SER A 1 255 ? 17.099 -8.321 -11.755 1.00 96.38 255 SER A CA 1
ATOM 1912 C C . SER A 1 255 ? 16.707 -7.609 -10.459 1.00 96.38 255 SER A C 1
ATOM 1914 O O . SER A 1 255 ? 15.524 -7.377 -10.220 1.00 96.38 255 SER A O 1
ATOM 1916 N N . VAL A 1 256 ? 17.688 -7.202 -9.649 1.00 95.00 256 VAL A N 1
ATOM 1917 C CA . VAL A 1 256 ? 17.460 -6.438 -8.414 1.00 95.00 256 VAL A CA 1
ATOM 1918 C C . VAL A 1 256 ? 16.899 -5.057 -8.747 1.00 95.00 256 VAL A C 1
ATOM 1920 O O . VAL A 1 256 ? 15.923 -4.626 -8.133 1.00 95.00 256 VAL A O 1
ATOM 1923 N N . ARG A 1 257 ? 17.458 -4.387 -9.764 1.00 95.19 257 ARG A N 1
ATOM 1924 C CA . ARG A 1 257 ? 16.957 -3.085 -10.219 1.00 95.19 257 ARG A CA 1
ATOM 1925 C C . ARG A 1 257 ? 15.531 -3.174 -10.758 1.00 95.19 257 ARG A C 1
ATOM 1927 O O . ARG A 1 257 ? 14.717 -2.309 -10.451 1.00 95.19 257 ARG A O 1
ATOM 1934 N N . ALA A 1 258 ? 15.219 -4.205 -11.539 1.00 97.38 258 ALA A N 1
ATOM 1935 C CA . ALA A 1 258 ? 13.869 -4.425 -12.045 1.00 97.38 258 ALA A CA 1
ATOM 1936 C C . ALA A 1 258 ? 12.858 -4.648 -10.904 1.00 97.38 258 ALA A C 1
ATOM 1938 O O . ALA A 1 258 ? 11.780 -4.055 -10.917 1.00 97.38 258 ALA A O 1
ATOM 1939 N N . GLU A 1 259 ? 13.219 -5.432 -9.884 1.00 95.44 259 GLU A N 1
ATOM 1940 C CA . GLU A 1 259 ? 12.371 -5.660 -8.707 1.00 95.44 259 GLU A CA 1
ATOM 1941 C C . GLU A 1 259 ? 12.156 -4.373 -7.886 1.00 95.44 259 GLU A C 1
ATOM 1943 O O . GLU A 1 259 ? 11.036 -4.115 -7.450 1.00 95.44 259 GLU A O 1
ATOM 1948 N N . ASP A 1 260 ? 13.179 -3.525 -7.718 1.00 94.31 260 ASP A N 1
ATOM 1949 C CA . ASP A 1 260 ? 13.040 -2.217 -7.054 1.00 94.31 260 ASP A CA 1
ATOM 1950 C C . ASP A 1 260 ? 11.997 -1.330 -7.733 1.00 94.31 260 ASP A C 1
ATOM 1952 O O . ASP A 1 260 ? 11.108 -0.779 -7.077 1.00 94.31 260 ASP A O 1
ATOM 1956 N N . ILE A 1 261 ? 12.103 -1.204 -9.058 1.00 95.81 261 ILE A N 1
ATOM 1957 C CA . ILE A 1 261 ? 11.177 -0.405 -9.859 1.00 95.81 261 ILE A CA 1
ATOM 1958 C C . ILE A 1 261 ? 9.768 -0.989 -9.741 1.00 95.81 261 ILE A C 1
ATOM 1960 O O . ILE A 1 261 ? 8.809 -0.251 -9.512 1.00 95.81 261 ILE A O 1
ATOM 1964 N N . ALA A 1 262 ? 9.635 -2.314 -9.847 1.00 97.19 262 ALA A N 1
ATOM 1965 C CA . ALA A 1 262 ? 8.346 -2.985 -9.765 1.00 97.19 262 ALA A CA 1
ATOM 1966 C C . ALA A 1 262 ? 7.672 -2.805 -8.393 1.00 97.19 262 ALA A C 1
ATOM 1968 O O . ALA A 1 262 ? 6.467 -2.556 -8.328 1.00 97.19 262 ALA A O 1
ATOM 1969 N N . ARG A 1 263 ? 8.428 -2.869 -7.291 1.00 94.00 263 ARG A N 1
ATOM 1970 C CA . ARG A 1 263 ? 7.910 -2.612 -5.934 1.00 94.00 263 ARG A CA 1
ATOM 1971 C C . ARG A 1 263 ? 7.445 -1.178 -5.763 1.00 94.00 263 ARG A C 1
ATOM 1973 O O . ARG A 1 263 ? 6.328 -0.955 -5.304 1.00 94.00 263 ARG A O 1
ATOM 1980 N N . ALA A 1 264 ? 8.250 -0.222 -6.213 1.00 93.19 264 ALA A N 1
ATOM 1981 C CA . ALA A 1 264 ? 7.904 1.184 -6.105 1.00 93.19 264 ALA A CA 1
ATOM 1982 C C . ALA A 1 264 ? 6.629 1.524 -6.901 1.00 93.19 264 ALA A C 1
ATOM 1984 O O . ALA A 1 264 ? 5.738 2.187 -6.370 1.00 93.19 264 ALA A O 1
ATOM 1985 N N . LEU A 1 265 ? 6.516 1.027 -8.140 1.00 95.88 265 LEU A N 1
ATOM 1986 C CA . LEU A 1 265 ?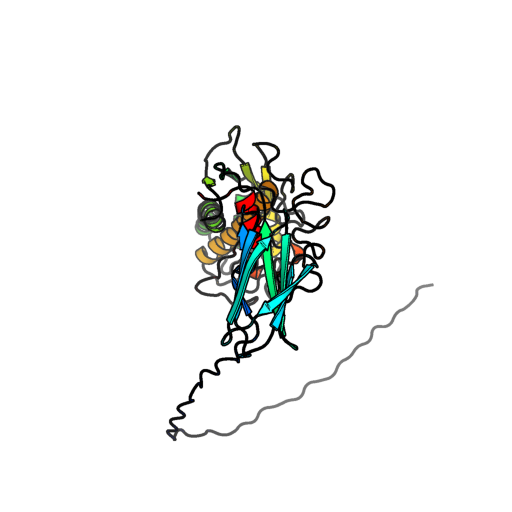 5.343 1.242 -8.993 1.00 95.88 265 LEU A CA 1
ATOM 1987 C C . LEU A 1 265 ? 4.100 0.502 -8.486 1.00 95.88 265 LEU A C 1
ATOM 1989 O O . LEU A 1 265 ? 3.021 1.086 -8.461 1.00 95.88 265 LEU A O 1
ATOM 1993 N N . SER A 1 266 ? 4.229 -0.762 -8.068 1.00 95.25 266 SER A N 1
ATOM 1994 C CA . SER A 1 266 ? 3.093 -1.551 -7.558 1.00 95.25 266 SER A CA 1
ATOM 1995 C C . SER A 1 266 ? 2.536 -1.003 -6.250 1.00 95.25 266 SER A C 1
ATOM 1997 O O . SER A 1 266 ? 1.321 -0.988 -6.071 1.00 95.25 266 SER A O 1
ATOM 1999 N N . ARG A 1 267 ? 3.401 -0.509 -5.356 1.00 92.00 267 ARG A N 1
ATOM 2000 C CA . ARG A 1 267 ? 2.977 0.157 -4.123 1.00 92.00 267 ARG A CA 1
ATOM 2001 C C . ARG A 1 267 ? 2.168 1.411 -4.424 1.00 92.00 267 ARG A C 1
ATOM 2003 O O . ARG A 1 267 ? 1.103 1.576 -3.848 1.00 92.00 267 ARG A O 1
ATOM 2010 N N . THR A 1 268 ? 2.635 2.262 -5.336 1.00 92.25 268 THR A N 1
ATOM 2011 C CA . THR A 1 268 ? 1.877 3.458 -5.737 1.00 92.25 268 THR A CA 1
ATOM 2012 C C . THR A 1 268 ? 0.578 3.076 -6.431 1.00 92.25 268 THR A C 1
ATOM 2014 O O . THR A 1 268 ? -0.468 3.578 -6.061 1.00 92.25 268 THR A O 1
ATOM 2017 N N . ALA A 1 269 ? 0.590 2.102 -7.340 1.00 93.69 269 ALA A N 1
ATOM 2018 C CA . ALA A 1 269 ? -0.641 1.578 -7.930 1.00 93.69 269 ALA A CA 1
ATOM 2019 C C . ALA A 1 269 ? -1.658 1.115 -6.863 1.00 93.69 269 ALA A C 1
ATOM 2021 O O . ALA A 1 269 ? -2.848 1.394 -6.991 1.00 93.69 269 ALA A O 1
ATOM 2022 N N . ALA A 1 270 ? -1.199 0.438 -5.805 1.00 90.19 270 ALA A N 1
ATOM 2023 C CA . ALA A 1 270 ? -2.042 0.024 -4.683 1.00 90.19 270 ALA A CA 1
ATOM 2024 C C . ALA A 1 270 ? -2.507 1.206 -3.819 1.00 90.19 270 ALA A C 1
ATOM 2026 O O . ALA A 1 270 ? -3.665 1.249 -3.421 1.00 90.19 270 ALA A O 1
ATOM 2027 N N . HIS A 1 271 ? -1.645 2.186 -3.564 1.00 87.88 271 HIS A N 1
ATOM 2028 C CA . HIS A 1 271 ? -2.008 3.422 -2.870 1.00 87.88 271 HIS A CA 1
ATOM 2029 C C . HIS A 1 271 ? -3.150 4.146 -3.591 1.00 87.88 271 HIS A C 1
ATOM 2031 O O . HIS A 1 271 ? -4.212 4.393 -3.025 1.00 87.88 271 HIS A O 1
ATOM 2037 N N . GLU A 1 272 ? -2.963 4.386 -4.886 1.00 86.69 272 GLU A N 1
ATOM 2038 C CA . GLU A 1 272 ? -3.910 5.142 -5.691 1.00 86.69 272 GLU A CA 1
ATOM 2039 C C . GLU A 1 272 ? -5.226 4.386 -5.935 1.00 86.69 272 GLU A C 1
ATOM 2041 O O . GLU A 1 272 ? -6.302 4.990 -5.950 1.00 86.69 272 GLU A O 1
ATOM 2046 N N . LEU A 1 273 ? -5.180 3.054 -6.089 1.00 86.62 273 LEU A N 1
ATOM 2047 C CA . LEU A 1 273 ? -6.408 2.258 -6.068 1.00 86.62 273 LEU A CA 1
ATOM 2048 C C . LEU A 1 273 ? -7.077 2.353 -4.691 1.00 86.62 273 LEU A C 1
ATOM 2050 O O . LEU A 1 273 ? -8.297 2.410 -4.625 1.00 86.62 273 LEU A O 1
ATOM 2054 N N . GLY A 1 274 ? -6.313 2.400 -3.599 1.00 80.50 274 GLY A N 1
ATOM 2055 C CA . GLY A 1 274 ? -6.833 2.627 -2.255 1.00 80.50 274 GLY A CA 1
ATOM 2056 C C . GLY A 1 274 ? -7.741 3.857 -2.166 1.00 80.50 274 GLY A C 1
ATOM 2057 O O . GLY A 1 274 ? -8.858 3.742 -1.664 1.00 80.50 274 GLY A O 1
ATOM 2058 N N . HIS A 1 275 ? -7.342 4.992 -2.744 1.00 77.25 275 HIS A N 1
ATOM 2059 C CA . HIS A 1 275 ? -8.216 6.171 -2.865 1.00 77.25 275 HIS A CA 1
ATOM 2060 C C . HIS A 1 275 ? -9.518 5.852 -3.602 1.00 77.25 275 HIS A C 1
ATOM 2062 O O . HIS A 1 275 ? -10.613 6.091 -3.096 1.00 77.25 275 HIS A O 1
ATOM 2068 N N . SER A 1 276 ? -9.410 5.189 -4.753 1.00 76.69 276 SER A N 1
ATOM 2069 C CA . SER A 1 276 ? -10.573 4.801 -5.564 1.00 76.69 276 SER A CA 1
ATOM 2070 C C . SER A 1 276 ? -11.436 3.727 -4.899 1.00 76.69 276 SER A C 1
ATOM 2072 O O . SER A 1 276 ? -12.601 3.555 -5.230 1.00 76.69 276 SER A O 1
ATOM 2074 N N . LEU A 1 277 ? -10.914 2.993 -3.922 1.00 74.00 277 LEU A N 1
ATOM 2075 C CA . LEU A 1 277 ? -11.698 2.071 -3.110 1.00 74.00 277 LEU A CA 1
ATOM 2076 C C . LEU A 1 277 ? -12.410 2.778 -1.960 1.00 74.00 277 LEU A C 1
ATOM 2078 O O . LEU A 1 277 ? -13.331 2.185 -1.408 1.00 74.00 277 LEU A O 1
ATOM 2082 N N . GLY A 1 278 ? -12.069 4.034 -1.670 1.00 64.69 278 GLY A N 1
ATOM 2083 C CA . GLY A 1 278 ? -12.635 4.810 -0.576 1.00 64.69 278 GLY A CA 1
ATOM 2084 C C . GLY A 1 278 ? -11.844 4.585 0.702 1.00 64.69 278 GLY A C 1
ATOM 2085 O O . GLY A 1 278 ? -12.396 4.219 1.732 1.00 64.69 278 GLY A O 1
ATOM 2086 N N . LEU A 1 279 ? -10.522 4.703 0.640 1.00 62.72 279 LEU A N 1
ATOM 2087 C CA . LEU A 1 279 ? -9.694 4.612 1.844 1.00 62.72 279 LEU A CA 1
ATOM 2088 C C . LEU A 1 279 ? -9.324 5.965 2.434 1.00 62.72 279 LEU A C 1
ATOM 2090 O O . LEU A 1 279 ? -8.847 6.012 3.563 1.00 62.72 279 LEU A O 1
ATOM 2094 N N . THR A 1 280 ? -9.590 7.051 1.720 1.00 56.62 280 THR A N 1
ATOM 2095 C CA . THR A 1 280 ? -9.374 8.421 2.181 1.00 56.62 280 THR A CA 1
ATOM 2096 C C . THR A 1 280 ? -10.638 9.216 1.881 1.00 56.62 280 THR A C 1
ATOM 2098 O O . THR A 1 280 ? -11.306 8.948 0.899 1.00 56.62 280 THR A O 1
ATOM 2101 N N . ALA A 1 281 ? -11.047 10.169 2.710 1.00 49.81 281 ALA A N 1
ATOM 2102 C CA . ALA A 1 281 ? -11.961 11.202 2.227 1.00 49.81 281 ALA A CA 1
ATOM 2103 C C . ALA A 1 281 ? -11.732 12.496 2.976 1.00 49.81 281 ALA A C 1
ATOM 2105 O O . ALA A 1 281 ? -11.390 12.493 4.158 1.00 49.81 281 ALA A O 1
ATOM 2106 N N . GLU A 1 282 ? -11.992 13.592 2.282 1.00 44.78 282 GLU A N 1
ATOM 2107 C CA . GLU A 1 282 ? -11.994 14.921 2.866 1.00 44.78 282 GLU A CA 1
ATOM 2108 C C . GLU A 1 282 ? -13.264 15.141 3.713 1.00 44.78 282 GLU A C 1
ATOM 2110 O O . GLU A 1 282 ? -14.376 14.768 3.296 1.00 44.78 282 GLU A O 1
ATOM 2115 N N . PRO A 1 283 ? -13.138 15.752 4.903 1.00 40.12 283 PRO A N 1
ATOM 2116 C CA . PRO A 1 283 ? -14.267 16.273 5.663 1.00 40.12 283 PRO A CA 1
ATOM 2117 C C . PRO A 1 283 ? -15.189 17.149 4.795 1.00 40.12 283 PRO A C 1
ATOM 2119 O O . PRO A 1 283 ? -14.775 18.141 4.213 1.00 40.12 283 PRO A O 1
ATOM 2122 N N . GLY A 1 284 ? -16.477 16.799 4.718 1.00 46.53 284 GLY A N 1
ATOM 2123 C CA . GLY A 1 284 ? -17.477 17.576 3.964 1.00 46.53 284 GLY A CA 1
ATOM 2124 C C . GLY A 1 284 ? -17.695 17.141 2.509 1.00 46.53 284 GLY A C 1
ATOM 2125 O O . GLY A 1 284 ? -18.632 17.625 1.871 1.00 46.53 284 GLY A O 1
ATOM 2126 N N . GLY A 1 285 ? -16.922 16.179 1.997 1.00 53.44 285 GLY A N 1
ATOM 2127 C CA . GLY A 1 285 ? -17.240 15.496 0.744 1.00 53.44 285 GLY A CA 1
ATOM 2128 C C . GLY A 1 285 ? -18.471 14.584 0.862 1.00 53.44 285 GLY A C 1
ATOM 2129 O O . GLY A 1 285 ? -18.896 14.202 1.954 1.00 53.44 285 GLY A O 1
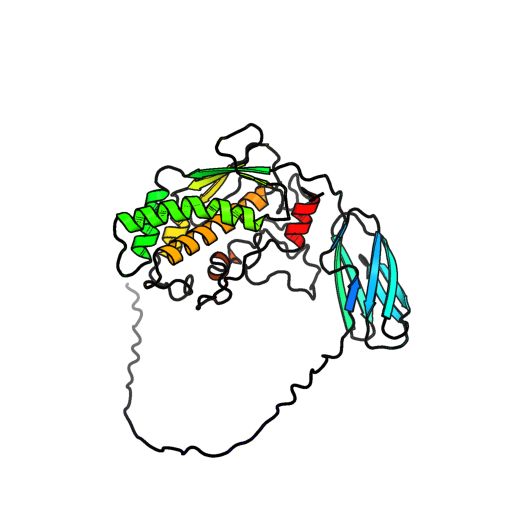ATOM 2130 N N . SER A 1 286 ? -19.016 14.145 -0.282 1.00 51.22 286 SER A N 1
ATOM 2131 C CA . SER A 1 286 ? -20.133 13.172 -0.361 1.00 51.22 286 SER A CA 1
ATOM 2132 C C . SER A 1 286 ? -19.872 11.830 0.353 1.00 51.22 286 SER A C 1
ATOM 2134 O O . SER A 1 286 ? -20.780 11.012 0.499 1.00 51.22 286 SER A O 1
ATOM 2136 N N . CYS A 1 287 ? -18.644 11.621 0.833 1.00 50.75 287 CYS A N 1
ATOM 2137 C CA . CYS A 1 287 ? -18.197 10.456 1.575 1.00 50.75 287 CYS A CA 1
ATOM 2138 C C . CYS A 1 287 ? -17.680 10.762 2.991 1.00 50.75 287 CYS A C 1
ATOM 2140 O O . CYS A 1 287 ? -16.854 10.017 3.508 1.00 50.75 287 CYS A O 1
ATOM 2142 N N . GLY A 1 288 ? -18.196 11.803 3.654 1.00 46.00 288 GLY A N 1
ATOM 2143 C CA . GLY A 1 288 ? -17.789 12.240 5.003 1.00 46.00 288 GLY A CA 1
ATOM 2144 C C . GLY A 1 288 ? -17.956 11.235 6.162 1.00 46.00 288 GLY A C 1
ATOM 2145 O O . GLY A 1 288 ? -17.795 11.606 7.320 1.00 46.00 288 GLY A O 1
ATOM 2146 N N . TRP A 1 289 ? -18.286 9.972 5.881 1.00 45.44 289 TRP A N 1
ATOM 2147 C CA . TRP A 1 289 ? -18.171 8.860 6.831 1.00 45.44 289 TRP A CA 1
ATOM 2148 C C . TRP A 1 289 ? -16.755 8.253 6.856 1.00 45.44 289 TRP A C 1
ATOM 2150 O O . TRP A 1 289 ? -16.417 7.539 7.799 1.00 45.44 289 TRP A O 1
ATOM 2160 N N . MET A 1 290 ? -15.931 8.537 5.844 1.00 48.97 290 MET A N 1
ATOM 2161 C CA . MET A 1 290 ? -14.510 8.203 5.786 1.00 48.97 290 MET A CA 1
ATOM 2162 C C . MET A 1 290 ? -13.707 9.326 6.437 1.00 48.97 290 MET A C 1
ATOM 2164 O O . MET A 1 290 ? -13.900 10.498 6.128 1.00 48.97 290 MET A O 1
ATOM 2168 N N . SER A 1 291 ? -12.846 8.985 7.388 1.00 44.94 291 SER A N 1
ATOM 2169 C CA . SER A 1 291 ? -12.203 9.977 8.247 1.00 44.94 291 SER A CA 1
ATOM 2170 C C . SER A 1 291 ? -10.777 10.311 7.793 1.00 44.94 291 SER A C 1
ATOM 2172 O O . SER A 1 291 ? -9.808 9.891 8.420 1.00 44.94 291 SER A O 1
ATOM 2174 N N . GLY A 1 292 ? -10.642 11.054 6.694 1.00 45.06 292 GLY A N 1
ATOM 2175 C CA . GLY A 1 292 ? -9.399 11.743 6.326 1.00 45.06 292 GLY A CA 1
ATOM 2176 C C . GLY A 1 292 ? -9.383 13.198 6.817 1.00 45.06 292 GLY A C 1
ATOM 2177 O O . GLY A 1 292 ? -10.313 13.658 7.479 1.00 45.06 292 GLY A O 1
ATOM 2178 N N . CYS A 1 293 ? -8.287 13.908 6.550 1.00 44.75 293 CYS A N 1
ATOM 2179 C CA . CYS A 1 293 ? -8.133 15.353 6.756 1.00 44.75 293 CYS A CA 1
ATOM 2180 C C . CYS A 1 293 ? -8.060 15.983 5.359 1.00 44.75 293 CYS A C 1
ATOM 2182 O O . CYS A 1 293 ? -7.595 15.320 4.433 1.00 44.75 293 CYS A O 1
ATOM 2184 N N . ASP A 1 294 ? -8.446 17.251 5.206 1.00 40.16 294 ASP A N 1
ATOM 2185 C CA . ASP A 1 294 ? -8.298 17.974 3.931 1.00 40.16 294 ASP A CA 1
ATOM 2186 C C . ASP A 1 294 ? -6.857 17.867 3.408 1.00 40.16 294 ASP A C 1
ATOM 2188 O O . ASP A 1 294 ? -5.912 18.287 4.083 1.00 40.16 294 ASP A O 1
ATOM 2192 N N . GLY A 1 295 ? -6.683 17.272 2.223 1.00 46.97 295 GLY A N 1
ATOM 2193 C CA . GLY A 1 295 ? -5.379 17.081 1.584 1.00 46.97 295 GLY A CA 1
ATOM 2194 C C . GLY A 1 295 ? -4.443 16.039 2.217 1.00 46.97 295 GLY A C 1
ATOM 2195 O O . GLY A 1 295 ? -3.279 15.985 1.819 1.00 46.97 295 GLY A O 1
ATOM 2196 N N . TRP A 1 296 ? -4.897 15.224 3.184 1.00 48.81 296 TRP A N 1
ATOM 2197 C CA . TRP A 1 296 ? -4.059 14.203 3.833 1.00 48.81 296 TRP A CA 1
ATOM 2198 C C . TRP A 1 296 ? -4.793 12.877 4.073 1.00 48.81 296 TRP A C 1
ATOM 2200 O O . TRP A 1 296 ? -5.871 12.817 4.666 1.00 48.81 296 TRP A O 1
ATOM 2210 N N . HIS A 1 297 ? -4.136 11.790 3.661 1.00 52.44 297 HIS A N 1
ATOM 2211 C CA . HIS A 1 297 ? -4.677 10.427 3.630 1.00 52.44 297 HIS A CA 1
ATOM 2212 C C . HIS A 1 297 ? -4.992 9.845 5.018 1.00 52.44 297 HIS A C 1
ATOM 2214 O O . HIS A 1 297 ? -5.867 8.995 5.138 1.00 52.44 297 HIS A O 1
ATOM 2220 N N . ASN A 1 298 ? -4.340 10.361 6.067 1.00 48.78 298 ASN A N 1
ATOM 2221 C CA . ASN A 1 298 ? -4.571 10.036 7.473 1.00 48.78 298 ASN A CA 1
ATOM 2222 C C . ASN A 1 298 ? -4.655 11.342 8.280 1.00 48.78 298 ASN A C 1
ATOM 2224 O O . ASN A 1 298 ? -3.811 12.226 8.145 1.00 48.78 298 ASN A O 1
ATOM 2228 N N . CYS A 1 299 ? -5.674 11.482 9.127 1.00 46.41 299 CYS A N 1
ATOM 2229 C CA . CYS A 1 299 ? -5.963 12.736 9.820 1.00 46.41 299 CYS A CA 1
ATOM 2230 C C . CYS A 1 299 ? -5.601 12.696 11.301 1.00 46.41 299 CYS A C 1
ATOM 2232 O O . CYS A 1 299 ? -6.108 11.845 12.032 1.00 46.41 299 CYS A O 1
ATOM 2234 N N . LYS A 1 300 ? -4.866 13.708 11.784 1.00 42.09 300 LYS A N 1
ATOM 2235 C CA . LYS A 1 300 ? -4.649 13.940 13.227 1.00 42.09 300 LYS A CA 1
ATOM 2236 C C . LYS A 1 300 ? -5.949 14.135 14.029 1.00 42.09 300 LYS A C 1
ATOM 2238 O O . LYS A 1 300 ? -5.928 13.994 15.242 1.00 42.09 300 LYS A O 1
ATOM 2243 N N . ALA A 1 301 ? -7.067 14.478 13.379 1.00 36.50 301 ALA A N 1
ATOM 2244 C CA . ALA A 1 301 ? -8.354 14.717 14.045 1.00 36.50 301 ALA A CA 1
ATOM 2245 C C . ALA A 1 301 ? -9.197 13.445 14.286 1.00 36.50 301 ALA A C 1
ATOM 2247 O O . ALA A 1 301 ? -10.088 13.467 15.132 1.00 36.50 301 ALA A O 1
ATOM 2248 N N . VAL A 1 302 ? -8.924 12.343 13.573 1.00 40.50 302 VAL A N 1
ATOM 2249 C CA . VAL A 1 302 ? -9.390 10.985 13.953 1.00 40.50 302 VAL A CA 1
ATOM 2250 C C . VAL A 1 302 ? -8.299 10.122 14.565 1.00 40.50 302 VAL A C 1
ATOM 2252 O O . VAL A 1 302 ? -8.562 9.029 15.082 1.00 40.50 302 VAL A O 1
ATOM 2255 N N . ASP A 1 303 ? -7.072 10.617 14.568 1.00 42.34 303 ASP A N 1
ATOM 2256 C CA . ASP A 1 303 ? -6.133 10.287 15.620 1.00 42.34 303 ASP A CA 1
ATOM 2257 C C . ASP A 1 303 ? -6.807 10.613 16.954 1.00 42.34 303 ASP A C 1
ATOM 2259 O O . ASP A 1 303 ? -7.360 11.698 17.149 1.00 42.34 303 ASP A O 1
ATOM 2263 N N . ALA A 1 304 ? -6.871 9.628 17.853 1.00 39.84 304 ALA A N 1
ATOM 2264 C CA . ALA A 1 304 ? -7.274 9.926 19.220 1.00 39.84 304 ALA A CA 1
ATOM 2265 C C . ALA A 1 304 ? -6.370 11.070 19.693 1.00 39.84 304 ALA A C 1
ATOM 2267 O O . ALA A 1 304 ? -5.187 11.051 19.376 1.00 39.84 304 ALA A O 1
ATOM 2268 N N . ILE A 1 305 ? -6.888 12.083 20.389 1.00 38.66 305 ILE A N 1
ATOM 2269 C CA . ILE A 1 305 ? -6.032 13.152 20.921 1.00 38.66 305 ILE A CA 1
ATOM 2270 C C . ILE A 1 305 ? -4.948 12.468 21.771 1.00 38.66 305 ILE A C 1
ATOM 2272 O O . ILE A 1 305 ? -5.262 11.948 22.837 1.00 38.66 305 ILE A O 1
ATOM 2276 N N . GLN A 1 306 ? -3.711 12.421 21.255 1.00 41.69 306 GLN A N 1
ATOM 2277 C CA . GLN A 1 306 ? -2.580 11.655 21.799 1.00 41.69 306 GLN A CA 1
ATOM 2278 C C . GLN A 1 306 ? -2.839 10.135 21.900 1.00 41.69 306 GLN A C 1
ATOM 2280 O O . GLN A 1 306 ? -2.981 9.610 23.009 1.00 41.69 306 GLN A O 1
ATOM 2285 N N . PRO A 1 307 ? -2.880 9.376 20.788 1.00 44.38 307 PRO A N 1
ATOM 2286 C CA . PRO A 1 307 ? -2.927 7.929 20.904 1.00 44.38 307 PRO A CA 1
ATOM 2287 C C . PRO A 1 307 ? -1.576 7.465 21.457 1.00 44.38 307 PRO A C 1
ATOM 2289 O O . PRO A 1 307 ? -0.522 7.843 20.947 1.00 44.38 307 PRO A O 1
ATOM 2292 N N . LEU A 1 308 ? -1.587 6.610 22.482 1.00 46.03 308 LEU A N 1
ATOM 2293 C CA . LEU A 1 308 ? -0.359 5.936 22.928 1.00 46.03 308 LEU A CA 1
ATOM 2294 C C . LEU A 1 308 ? 0.208 4.986 21.856 1.00 46.03 308 LEU A C 1
ATOM 2296 O O . LEU A 1 308 ? 1.331 4.507 21.986 1.00 46.03 308 LEU A O 1
ATOM 2300 N N . VAL A 1 309 ? -0.566 4.706 20.806 1.00 47.62 309 VAL A N 1
ATOM 2301 C CA . VAL A 1 309 ? -0.188 3.853 19.681 1.00 47.62 309 VAL A CA 1
ATOM 2302 C C . VAL A 1 309 ? 0.174 4.744 18.496 1.00 47.62 309 VAL A C 1
ATOM 2304 O O . VAL A 1 309 ? -0.683 5.446 17.963 1.00 47.62 309 VAL A O 1
ATOM 2307 N N . ASN A 1 310 ? 1.445 4.724 18.090 1.00 48.56 310 ASN A N 1
ATOM 2308 C CA . ASN A 1 310 ? 1.888 5.415 16.883 1.00 48.56 310 ASN A CA 1
ATOM 2309 C C . ASN A 1 310 ? 1.227 4.771 15.654 1.00 48.56 310 ASN A C 1
ATOM 2311 O O . ASN A 1 310 ? 1.477 3.602 15.376 1.00 48.56 310 ASN A O 1
ATOM 2315 N N . ARG A 1 311 ? 0.397 5.538 14.940 1.00 51.19 311 ARG A N 1
ATOM 2316 C CA . ARG A 1 311 ? -0.278 5.126 13.694 1.00 51.19 311 ARG A CA 1
ATOM 2317 C C . ARG A 1 311 ? 0.527 5.456 12.429 1.00 51.19 311 ARG A C 1
ATOM 2319 O O . ARG A 1 311 ? 0.026 5.311 11.322 1.00 51.19 311 ARG A O 1
ATOM 2326 N N . PHE A 1 312 ? 1.740 5.982 12.599 1.00 53.06 312 PHE A N 1
ATOM 2327 C CA . PHE A 1 312 ? 2.594 6.471 11.524 1.00 53.06 312 PHE A CA 1
ATOM 2328 C C . PHE A 1 312 ? 3.983 5.857 11.673 1.00 53.06 312 PHE A C 1
ATOM 2330 O O . PHE A 1 312 ? 4.868 6.420 12.326 1.00 53.06 312 PHE A O 1
ATOM 2337 N N . ASP A 1 313 ? 4.198 4.693 11.070 1.00 58.16 313 ASP A N 1
ATOM 2338 C CA . ASP A 1 313 ? 5.531 4.102 10.991 1.00 58.16 313 ASP A CA 1
ATOM 2339 C C . ASP A 1 313 ? 6.269 4.658 9.764 1.00 58.16 313 ASP A C 1
ATOM 2341 O O . ASP A 1 313 ? 6.513 3.949 8.804 1.00 58.16 313 ASP A O 1
ATOM 2345 N N . GLY A 1 314 ? 6.543 5.969 9.718 1.00 61.19 314 GLY A N 1
ATOM 2346 C CA . GLY A 1 314 ? 7.474 6.572 8.744 1.00 61.19 314 GLY A CA 1
ATOM 2347 C C . GLY A 1 314 ? 7.271 6.218 7.257 1.00 61.19 314 GLY A C 1
ATOM 2348 O O . GLY A 1 314 ? 8.259 6.093 6.529 1.00 61.19 314 GLY A O 1
ATOM 2349 N N . GLY A 1 315 ? 6.029 6.018 6.800 1.00 68.81 315 GLY A N 1
ATOM 2350 C CA . GLY A 1 315 ? 5.752 5.741 5.391 1.00 68.81 315 GLY A CA 1
ATOM 2351 C C . GLY A 1 315 ? 5.667 4.267 4.999 1.00 68.81 315 GLY A C 1
ATOM 2352 O O . GLY A 1 315 ? 5.677 3.966 3.800 1.00 68.81 315 GLY A O 1
ATOM 2353 N N . TRP A 1 316 ? 5.643 3.346 5.965 1.00 74.81 316 TRP A N 1
ATOM 2354 C CA . TRP A 1 316 ? 5.626 1.896 5.751 1.00 74.81 316 TRP A CA 1
ATOM 2355 C C . TRP A 1 316 ? 4.263 1.322 5.355 1.00 74.81 316 TRP A C 1
ATOM 2357 O O . TRP A 1 316 ? 4.186 0.215 4.805 1.00 74.81 316 TRP A O 1
ATOM 2367 N N . HIS A 1 317 ? 3.192 2.092 5.517 1.00 78.62 317 HIS A N 1
ATOM 2368 C CA . HIS A 1 317 ? 1.831 1.640 5.266 1.00 78.62 317 HIS A CA 1
ATOM 2369 C C . HIS A 1 317 ? 1.342 2.099 3.907 1.00 78.62 317 HIS A C 1
ATOM 2371 O O . HIS A 1 317 ? 1.661 3.197 3.461 1.00 78.62 317 HIS A O 1
ATOM 2377 N N . ILE A 1 318 ? 0.595 1.258 3.189 1.00 81.12 318 ILE A N 1
ATOM 2378 C CA . ILE A 1 318 ? 0.229 1.551 1.795 1.00 81.12 318 ILE A CA 1
ATOM 2379 C C . ILE A 1 318 ? -0.512 2.870 1.643 1.00 81.12 318 ILE A C 1
ATOM 2381 O O . ILE A 1 318 ? -0.247 3.533 0.656 1.00 81.12 318 ILE A O 1
ATOM 2385 N N . MET A 1 319 ? -1.337 3.290 2.604 1.00 79.38 319 MET A N 1
ATOM 2386 C CA . MET A 1 319 ? -2.078 4.556 2.527 1.00 79.38 319 MET A CA 1
ATOM 2387 C C . MET A 1 319 ? -1.363 5.759 3.155 1.00 79.38 319 MET A C 1
ATOM 2389 O O . MET A 1 319 ? -1.963 6.828 3.243 1.00 79.38 319 MET A O 1
ATOM 2393 N N . ASP A 1 320 ? -0.096 5.631 3.560 1.00 74.75 320 ASP A N 1
ATOM 2394 C CA . ASP A 1 320 ? 0.660 6.780 4.062 1.00 74.75 320 ASP A CA 1
ATOM 2395 C C . ASP A 1 320 ? 0.774 7.865 2.984 1.00 74.75 320 ASP A C 1
ATOM 2397 O O . ASP A 1 320 ? 0.986 7.556 1.806 1.00 74.75 320 ASP A O 1
ATOM 2401 N N . PRO A 1 321 ? 0.627 9.150 3.341 1.00 69.44 321 PRO A N 1
ATOM 2402 C CA . PRO A 1 321 ? 0.663 10.222 2.364 1.00 69.44 321 PRO A CA 1
ATOM 2403 C C . PRO A 1 321 ? 2.036 10.325 1.701 1.00 69.44 321 PRO A C 1
ATOM 2405 O O . PRO A 1 321 ? 3.069 9.950 2.261 1.00 69.44 321 PRO A O 1
ATOM 2408 N N . GLY A 1 322 ? 2.048 10.839 0.470 1.00 69.44 322 GLY A N 1
ATOM 2409 C CA . GLY A 1 322 ? 3.260 10.959 -0.340 1.00 69.44 322 GLY A CA 1
ATOM 2410 C C . GLY A 1 322 ? 4.452 11.606 0.387 1.00 69.44 322 GLY A C 1
ATOM 2411 O O . GLY A 1 322 ? 5.544 11.041 0.289 1.00 69.44 322 GLY A O 1
ATOM 2412 N N . PRO A 1 323 ? 4.267 12.724 1.126 1.00 69.12 323 PRO A N 1
ATOM 2413 C CA . PRO A 1 323 ? 5.329 13.375 1.900 1.00 69.12 323 PRO A CA 1
ATOM 2414 C C . PRO A 1 323 ? 5.894 12.545 3.061 1.00 69.12 323 PRO A C 1
ATOM 2416 O O . PRO A 1 323 ? 7.065 12.718 3.392 1.00 69.12 323 PRO A O 1
ATOM 2419 N N . ASP A 1 324 ? 5.097 11.640 3.636 1.00 72.00 324 ASP A N 1
ATOM 2420 C CA . ASP A 1 324 ? 5.514 10.775 4.749 1.00 72.00 324 ASP A CA 1
ATOM 2421 C C . ASP A 1 324 ? 6.043 9.421 4.254 1.00 72.00 324 ASP A C 1
ATOM 2423 O O . ASP A 1 324 ? 6.756 8.725 4.971 1.00 72.00 324 ASP A O 1
ATOM 2427 N N . THR A 1 325 ? 5.738 9.049 3.006 1.00 77.81 325 THR A N 1
ATOM 2428 C CA . THR A 1 325 ? 6.234 7.815 2.395 1.00 77.81 325 THR A CA 1
ATOM 2429 C C . THR A 1 325 ? 7.690 7.950 1.972 1.00 77.81 325 THR A C 1
ATOM 2431 O O . THR A 1 325 ? 8.008 8.386 0.857 1.00 77.81 325 THR A O 1
ATOM 2434 N N . GLU A 1 326 ? 8.581 7.486 2.842 1.00 83.06 326 GLU A N 1
ATOM 2435 C CA . GLU A 1 326 ? 10.005 7.409 2.553 1.00 83.06 326 GLU A CA 1
ATOM 2436 C C . GLU A 1 326 ? 10.312 6.449 1.398 1.00 83.06 326 GLU A C 1
ATOM 2438 O O . GLU A 1 326 ? 9.670 5.422 1.172 1.00 83.06 326 GLU A O 1
ATOM 2443 N N . ASN A 1 327 ? 11.355 6.765 0.644 1.00 85.94 327 ASN A N 1
ATOM 2444 C CA . ASN A 1 327 ? 11.725 5.998 -0.540 1.00 85.94 327 ASN A CA 1
ATOM 2445 C C . ASN A 1 327 ? 12.208 4.574 -0.228 1.00 85.94 327 ASN A C 1
ATOM 2447 O O . ASN A 1 327 ? 11.970 3.672 -1.025 1.00 85.94 327 ASN A O 1
ATOM 2451 N N . ASN A 1 328 ? 12.854 4.332 0.916 1.00 86.94 328 ASN A N 1
ATOM 2452 C CA . ASN A 1 328 ? 13.202 2.969 1.326 1.00 86.94 328 ASN A CA 1
ATOM 2453 C C . ASN A 1 328 ? 11.941 2.148 1.635 1.00 86.94 328 ASN A C 1
ATOM 2455 O O . ASN A 1 328 ? 11.864 0.997 1.213 1.00 86.94 328 ASN A O 1
ATOM 2459 N N . ALA A 1 329 ? 10.906 2.758 2.224 1.00 85.12 329 ALA A N 1
ATOM 2460 C CA . ALA A 1 329 ? 9.603 2.116 2.372 1.00 85.12 329 ALA A CA 1
ATOM 2461 C C . ALA A 1 329 ? 8.967 1.800 1.005 1.00 85.12 329 ALA A C 1
ATOM 2463 O O . ALA A 1 329 ? 8.417 0.714 0.812 1.00 85.12 329 ALA A O 1
ATOM 2464 N N . ARG A 1 330 ? 9.141 2.669 -0.008 1.00 87.44 330 ARG A N 1
ATOM 2465 C CA . ARG A 1 330 ? 8.727 2.372 -1.400 1.00 87.44 330 ARG A CA 1
ATOM 2466 C C . ARG A 1 330 ? 9.427 1.154 -2.000 1.00 87.44 330 ARG A C 1
ATOM 2468 O O . ARG A 1 330 ? 8.840 0.473 -2.837 1.00 87.44 330 ARG A O 1
ATOM 2475 N N . LEU A 1 331 ? 10.660 0.880 -1.579 1.00 89.81 331 LEU A N 1
ATOM 2476 C CA . LEU A 1 331 ? 11.433 -0.289 -2.003 1.00 89.81 331 LEU A CA 1
ATOM 2477 C C . LEU A 1 331 ? 11.202 -1.533 -1.141 1.00 89.81 331 LEU A C 1
ATOM 2479 O O . LEU A 1 331 ? 11.728 -2.593 -1.499 1.00 89.81 331 LEU A O 1
ATOM 2483 N N . ALA A 1 332 ? 10.431 -1.422 -0.051 1.00 88.00 332 ALA A N 1
ATOM 2484 C CA . ALA A 1 332 ? 10.316 -2.442 0.989 1.00 88.00 332 ALA A CA 1
ATOM 2485 C C . ALA A 1 332 ? 11.652 -2.718 1.738 1.00 88.00 332 ALA A C 1
ATOM 2487 O O . ALA A 1 332 ? 11.932 -3.839 2.165 1.00 88.00 332 ALA A O 1
ATOM 2488 N N . GLU A 1 333 ? 12.495 -1.689 1.896 1.00 89.25 333 GLU A N 1
ATOM 2489 C CA . GLU A 1 333 ? 13.822 -1.757 2.533 1.00 89.25 333 GLU A CA 1
ATOM 2490 C C . GLU A 1 333 ? 13.816 -1.140 3.951 1.00 89.25 333 GLU A C 1
ATOM 2492 O O . GLU A 1 333 ? 13.686 0.081 4.078 1.00 89.25 333 GLU A O 1
ATOM 2497 N N . PRO A 1 334 ? 13.903 -1.940 5.037 1.00 84.69 334 PRO A N 1
ATOM 2498 C CA . PRO A 1 334 ? 13.723 -1.466 6.421 1.00 84.69 334 PRO A CA 1
ATOM 2499 C C . PRO A 1 334 ? 14.751 -0.405 6.826 1.00 84.69 334 PRO A C 1
ATOM 2501 O O . PRO A 1 334 ? 14.522 0.397 7.725 1.00 84.69 334 PRO A O 1
ATOM 2504 N N . SER A 1 335 ? 15.892 -0.387 6.144 1.00 87.12 335 SER A N 1
ATOM 2505 C CA . SER A 1 335 ? 16.942 0.599 6.326 1.00 87.12 335 SER A CA 1
ATOM 2506 C C . SER A 1 335 ? 16.908 1.630 5.208 1.00 87.12 335 SER A C 1
ATOM 2508 O O . SER A 1 335 ? 16.779 1.299 4.031 1.00 87.12 335 SER A O 1
ATOM 2510 N N . ARG A 1 336 ? 17.137 2.895 5.572 1.00 86.00 336 ARG A N 1
ATOM 2511 C CA . ARG A 1 336 ? 17.310 3.991 4.610 1.00 86.00 336 ARG A CA 1
ATOM 2512 C C . ARG A 1 336 ? 18.575 3.870 3.765 1.00 86.00 336 ARG A C 1
ATOM 2514 O O . ARG A 1 336 ? 18.702 4.611 2.802 1.00 86.00 336 ARG A O 1
ATOM 2521 N N . VAL A 1 337 ? 19.521 3.001 4.130 1.00 86.69 337 VAL A N 1
ATOM 2522 C CA . VAL A 1 337 ? 20.861 2.944 3.513 1.00 86.69 337 VAL A CA 1
ATOM 2523 C C . VAL A 1 337 ? 21.300 1.546 3.091 1.00 86.69 337 VAL A C 1
ATOM 2525 O O . VAL A 1 337 ? 22.187 1.411 2.253 1.00 86.69 337 VAL A O 1
ATOM 2528 N N . THR A 1 338 ? 20.720 0.494 3.662 1.00 87.12 338 THR A N 1
ATOM 2529 C CA . THR A 1 338 ? 21.127 -0.891 3.396 1.00 87.12 338 THR A CA 1
ATOM 2530 C C . THR A 1 338 ? 19.969 -1.693 2.837 1.00 87.12 338 THR A C 1
ATOM 2532 O O . THR A 1 338 ? 18.814 -1.465 3.184 1.00 87.12 338 THR A O 1
ATOM 2535 N N . ARG A 1 339 ? 20.300 -2.666 1.986 1.00 88.62 339 ARG A N 1
ATOM 2536 C CA . ARG A 1 339 ? 19.339 -3.655 1.502 1.00 88.62 339 ARG A CA 1
ATOM 2537 C C . ARG A 1 339 ? 19.108 -4.736 2.549 1.00 88.62 339 ARG A C 1
ATOM 2539 O O . ARG A 1 339 ? 20.070 -5.192 3.171 1.00 88.62 339 ARG A O 1
ATOM 2546 N N . ALA A 1 340 ? 17.868 -5.174 2.693 1.00 86.12 340 ALA A N 1
ATOM 2547 C CA . ALA A 1 340 ? 17.494 -6.348 3.462 1.00 86.12 340 ALA A CA 1
ATOM 2548 C C . ALA A 1 340 ? 17.228 -7.554 2.552 1.00 86.12 340 ALA A C 1
ATOM 2550 O O . ALA A 1 340 ? 16.846 -7.430 1.387 1.00 86.12 340 ALA A O 1
ATOM 2551 N N . SER A 1 341 ? 17.414 -8.743 3.118 1.00 81.12 341 SER A N 1
ATOM 2552 C CA . SER A 1 341 ? 17.024 -10.015 2.518 1.00 81.12 341 SER A CA 1
ATOM 2553 C C . SER A 1 341 ? 16.538 -10.947 3.637 1.00 81.12 341 SER A C 1
ATOM 2555 O O . SER A 1 341 ? 17.372 -11.394 4.425 1.00 81.12 341 SER A O 1
ATOM 2557 N N . PRO A 1 342 ? 15.231 -11.249 3.736 1.00 82.50 342 PRO A N 1
ATOM 2558 C CA . PRO A 1 342 ? 14.153 -10.781 2.864 1.00 82.50 342 PRO A CA 1
ATOM 2559 C C . PRO A 1 342 ? 13.813 -9.298 3.085 1.00 82.50 342 PRO A C 1
ATOM 2561 O O . PRO A 1 342 ? 14.094 -8.724 4.135 1.00 82.50 342 PRO A O 1
ATOM 2564 N N . ARG A 1 343 ? 13.189 -8.681 2.079 1.00 85.12 343 ARG A N 1
ATOM 2565 C CA . ARG A 1 343 ? 12.590 -7.345 2.197 1.00 85.12 343 ARG A CA 1
ATOM 2566 C C . ARG A 1 343 ? 11.330 -7.386 3.052 1.00 85.12 343 ARG A C 1
ATOM 2568 O O . ARG A 1 343 ? 10.628 -8.397 3.060 1.00 85.12 343 ARG A O 1
ATOM 2575 N N . VAL A 1 344 ? 11.027 -6.280 3.726 1.00 82.50 344 VAL A N 1
ATOM 2576 C CA . VAL A 1 344 ? 9.816 -6.164 4.547 1.00 82.50 344 VAL A CA 1
ATOM 2577 C C . VAL A 1 344 ? 8.664 -5.751 3.636 1.00 82.50 344 VAL A C 1
ATOM 2579 O O . VAL A 1 344 ? 8.718 -4.656 3.080 1.00 82.50 344 VAL A O 1
ATOM 2582 N N . PRO A 1 345 ? 7.638 -6.595 3.430 1.00 77.50 345 PRO A N 1
ATOM 2583 C CA . PRO A 1 345 ? 6.525 -6.233 2.568 1.00 77.50 345 PRO A CA 1
ATOM 2584 C C . PRO A 1 345 ? 5.850 -4.982 3.119 1.00 77.50 345 PRO A C 1
ATOM 2586 O O . PRO A 1 345 ? 5.587 -4.883 4.316 1.00 77.50 345 PRO A O 1
ATOM 2589 N N . SER A 1 346 ? 5.545 -4.036 2.239 1.00 71.06 346 SER A N 1
ATOM 2590 C CA . SER A 1 346 ? 4.662 -2.957 2.634 1.00 71.06 346 SER A CA 1
ATOM 2591 C C . SER A 1 346 ? 3.248 -3.493 2.781 1.00 71.06 346 SER A C 1
ATOM 2593 O O . SER A 1 346 ? 2.800 -4.263 1.934 1.00 71.06 346 SER A O 1
ATOM 2595 N N . ASN A 1 347 ? 2.540 -3.082 3.819 1.00 69.56 347 ASN A N 1
ATOM 2596 C CA . ASN A 1 347 ? 1.216 -3.600 4.121 1.00 69.56 347 ASN A CA 1
ATOM 2597 C C . ASN A 1 347 ? 0.190 -2.470 4.189 1.00 69.56 347 ASN A C 1
ATOM 2599 O O . ASN A 1 347 ? 0.505 -1.306 4.432 1.00 69.56 347 ASN A O 1
ATOM 2603 N N . PHE A 1 348 ? -1.069 -2.814 3.959 1.00 65.88 348 PHE A N 1
ATOM 2604 C CA . PHE A 1 348 ? -2.157 -2.001 4.476 1.00 65.88 348 PHE A CA 1
ATOM 2605 C C . PHE A 1 348 ? -2.169 -2.180 6.006 1.00 65.88 348 PHE A C 1
ATOM 2607 O O . PHE A 1 348 ? -2.162 -3.309 6.498 1.00 65.88 348 PHE A O 1
ATOM 2614 N N . GLU A 1 349 ? -2.168 -1.082 6.763 1.00 58.19 349 GLU A N 1
ATOM 2615 C CA . GLU A 1 349 ? -2.388 -1.089 8.217 1.00 58.19 349 GLU A CA 1
ATOM 2616 C C . GLU A 1 349 ? -3.718 -1.717 8.606 1.00 58.19 349 GLU A C 1
ATOM 2618 O O . GLU A 1 349 ? -4.672 -1.692 7.828 1.00 58.19 349 GLU A O 1
ATOM 2623 N N . ARG A 1 350 ? -3.844 -2.138 9.870 1.00 47.66 350 ARG A N 1
ATOM 2624 C CA . ARG A 1 350 ? -5.119 -2.587 10.445 1.00 47.66 350 ARG A CA 1
ATOM 2625 C C . ARG A 1 350 ? -6.265 -1.594 10.236 1.00 47.66 350 ARG A C 1
ATOM 2627 O O . ARG A 1 350 ? -7.347 -2.036 9.896 1.00 47.66 350 ARG A O 1
ATOM 2634 N N . LEU A 1 351 ? -6.060 -0.276 10.285 1.00 44.75 351 LEU A N 1
ATOM 2635 C CA . LEU A 1 351 ? -7.126 0.682 9.948 1.00 44.75 351 LEU A CA 1
ATOM 2636 C C . LEU A 1 351 ? -7.448 0.730 8.447 1.00 44.75 351 LEU A C 1
ATOM 2638 O O . LEU A 1 351 ? -8.615 0.628 8.090 1.00 44.75 351 LEU A O 1
ATOM 2642 N N . SER A 1 352 ? -6.457 0.792 7.552 1.00 49.22 352 SER A N 1
ATOM 2643 C CA . SER A 1 352 ? -6.716 0.754 6.097 1.00 49.22 352 SER A CA 1
ATOM 2644 C C . SER A 1 352 ? -7.305 -0.587 5.625 1.00 49.22 352 SER A C 1
ATOM 2646 O O . SER A 1 352 ? -8.177 -0.614 4.763 1.00 49.22 352 SER A O 1
ATOM 2648 N N . THR A 1 353 ? -6.922 -1.699 6.259 1.00 45.16 353 THR A N 1
ATOM 2649 C CA . THR A 1 353 ? -7.552 -3.013 6.083 1.00 45.16 353 THR A CA 1
ATOM 2650 C C . THR A 1 353 ? -8.929 -3.071 6.727 1.00 45.16 353 THR A C 1
ATOM 2652 O O . THR A 1 353 ? -9.801 -3.724 6.169 1.00 45.16 353 THR A O 1
ATOM 2655 N N . ASN A 1 354 ? -9.176 -2.373 7.840 1.00 41.09 354 ASN A N 1
ATOM 2656 C CA . ASN A 1 354 ? -10.508 -2.248 8.419 1.00 41.09 354 ASN A CA 1
ATOM 2657 C C . ASN A 1 354 ? -11.421 -1.452 7.488 1.00 41.09 354 ASN A C 1
ATOM 2659 O O . ASN A 1 354 ? -12.502 -1.932 7.193 1.00 41.09 354 ASN A O 1
ATOM 2663 N N . TYR A 1 355 ? -10.998 -0.305 6.951 1.00 49.94 355 TYR A N 1
ATOM 2664 C CA . TYR A 1 355 ? -11.782 0.456 5.972 1.00 49.94 355 TYR A CA 1
ATOM 2665 C C . TYR A 1 355 ? -11.993 -0.334 4.672 1.00 49.94 355 TYR A C 1
ATOM 2667 O O . TYR A 1 355 ? -13.128 -0.422 4.200 1.00 49.94 355 TYR A O 1
ATOM 2675 N N . LEU A 1 356 ? -10.962 -1.024 4.160 1.00 51.69 356 LEU A N 1
ATOM 2676 C CA . LEU A 1 356 ? -11.119 -1.981 3.059 1.00 51.69 356 LEU A CA 1
ATOM 2677 C C . LEU A 1 356 ? -12.100 -3.099 3.417 1.00 51.69 356 LEU A C 1
ATOM 2679 O O . LEU A 1 356 ? -12.910 -3.443 2.577 1.00 51.69 356 LEU A O 1
ATOM 2683 N N . ARG A 1 357 ? -12.092 -3.642 4.639 1.00 46.91 357 ARG A N 1
ATOM 2684 C CA . ARG A 1 357 ? -13.050 -4.662 5.108 1.00 46.91 357 ARG A CA 1
ATOM 2685 C C . ARG A 1 357 ? -14.442 -4.099 5.408 1.00 46.91 357 ARG A C 1
ATOM 2687 O O . ARG A 1 357 ? -15.400 -4.859 5.413 1.00 46.91 357 ARG A O 1
ATOM 2694 N N . LEU A 1 358 ? -14.589 -2.800 5.661 1.00 43.91 358 LEU A N 1
ATOM 2695 C CA . LEU A 1 358 ? -15.891 -2.136 5.794 1.00 43.91 358 LEU A CA 1
ATOM 2696 C C . LEU A 1 358 ? -16.564 -1.997 4.435 1.00 43.91 358 LEU A C 1
ATOM 2698 O O . LEU A 1 358 ? -17.750 -2.286 4.287 1.00 43.91 358 LEU A O 1
ATOM 2702 N N . LEU A 1 359 ? -15.780 -1.581 3.445 1.00 44.16 359 LEU A N 1
ATOM 2703 C CA . LEU A 1 359 ? -16.204 -1.418 2.061 1.00 44.16 359 LEU A CA 1
ATOM 2704 C C . LEU A 1 359 ? -16.298 -2.754 1.314 1.00 44.16 359 LEU A C 1
ATOM 2706 O O . LEU A 1 359 ? -17.172 -2.939 0.466 1.00 44.16 359 LEU A O 1
ATOM 2710 N N . TYR A 1 360 ? -15.395 -3.676 1.648 1.00 47.69 360 TYR A N 1
ATOM 2711 C CA . TYR A 1 360 ? -15.136 -4.951 0.985 1.00 47.69 360 TYR A CA 1
ATOM 2712 C C . TYR A 1 360 ? -14.685 -6.047 1.986 1.00 47.69 360 TYR A C 1
ATOM 2714 O O . TYR A 1 360 ? -13.570 -6.559 1.904 1.00 47.69 360 TYR A O 1
ATOM 2722 N N . PRO A 1 361 ? -15.538 -6.486 2.916 1.00 40.53 361 PRO A N 1
ATOM 2723 C CA . PRO A 1 361 ? -15.289 -7.625 3.783 1.00 40.53 361 PRO A CA 1
ATOM 2724 C C . PRO A 1 361 ? -15.054 -8.897 2.987 1.00 40.53 361 PRO A C 1
ATOM 2726 O O . PRO A 1 361 ? -15.875 -9.309 2.154 1.00 40.53 361 PRO A O 1
ATOM 2729 N N . SER A 1 362 ? -13.937 -9.543 3.303 1.00 35.38 362 SER A N 1
ATOM 2730 C CA . SER A 1 362 ? -13.745 -10.950 2.991 1.00 35.38 362 SER A CA 1
ATOM 2731 C C . SER A 1 362 ? -14.859 -11.773 3.656 1.00 35.38 362 SER A C 1
ATOM 2733 O O . SER A 1 362 ? -15.232 -11.447 4.786 1.00 35.38 362 SER A O 1
ATOM 2735 N N . PRO A 1 363 ? -15.409 -12.790 2.964 1.00 39.78 363 PRO A N 1
ATOM 2736 C CA . PRO A 1 363 ? -16.322 -13.753 3.569 1.00 39.78 363 PRO A CA 1
ATOM 2737 C C . PRO A 1 363 ? -15.690 -14.482 4.754 1.00 39.78 363 PRO A C 1
ATOM 2739 O O . PRO A 1 363 ? -14.438 -14.605 4.766 1.00 39.78 363 PRO A O 1
#